Protein 4PX7 (pdb70)

Nearest PDB structures (foldseek):
  4px7-assembly1_A  TM=1.003E+00  e=1.681E-34  Escherichia coli BL21(DE3)
  5jwy-assembly1_A  TM=9.804E-01  e=6.526E-26  Escherichia coli K-12
  8bm3-assembly4_D  TM=8.555E-01  e=1.207E-23  Escherichia coli K-12

Sequence (246 aa):
GRSIARRTAVGAALLLVPVAVWISGWRWQPGSWLLKAAFWVTETVTQPWGVITHLILFGWFLWCLRFRIKAAFVLFAILAAAILVGQGVKSWIKDKVQEPRPFVIWLEKTHHPVDKFYTLKRAERGNLVKEQLAEPQYLRSHWQKETGFAFPSGHTFAASWALLAVGLLWPRRRTLTIAILLVWATGVGSRLLLGHWPRDLVVATLISWALVAVATWLAQRICGPLTPPEENREIAQREQESLEHH

Secondary structure (DSSP, 8-state):
-THHHHHHHHHHHHHH--HHHHHS---------HHHHHHHHHHHHHSSS-SSHHHHHHHHHHHHT-STHHHHHHHHHHHHHHHHHHHHHHHH--SS---B-HHHHHHHHHT--HHHHHSS-SHHHHHHHHHHHH--HHHHHHHHHH-SB----S---HHHHHHHHHHH--S-S-THHHHHHHHHHHH--HHHHT---HHHHHHHHHHHHHHHHHHHHHHHHTT---S---HHHHHHHHHTTSS---

Solvent-accessible surface area: 14107 Å² total

B-factor: mean 78.48, std 21.87, range [20.0, 175.75]

Radius of gyration: 20.93 Å; Cα contacts (8 Å, |Δi|>4): 226; chains: 1; bounding box: 35×49×64 Å

Foldseek 3Di:
DCQLVVQLVVLLVVLLVLVVVLVPPDAADQDPCVLVVLVVLLCCQVPVPPVPNVVVLLVVVCVVCPLVSVLSVVLVVLVVVVVVVVVVVVVVDPDPQQAFFRVLVVQCVVVDDVVVLSVDDRVVSFVVSLVSLVVVPVLSVVDNVPTRTDDADPLLVLLLSLSCLRRLDPLDDPCCSNVVSSVSSSSPVSSRNSGHRSVSSSVSSVVSSVSSVVSQVVSVVPDHHDDPRVVVVVSVVVVVVVPPDD

CATH classification: 1.20.144.10

Structure (mmCIF, N/CA/C/O backbone):
data_4PX7
#
_entry.id   4PX7
#
_cell.length_a   36.715
_cell.length_b   73.667
_cell.length_c   131.200
_cell.angle_alpha   90.00
_cell.angle_beta   90.00
_cell.angle_gamma   90.00
#
_symmetry.space_group_name_H-M   'P 21 21 21'
#
loop_
_entity.id
_entity.type
_entity.pdbx_description
1 polymer Phosphatidylglycerophosphatase
2 non-polymer 'LAURYL DIMETHYLAMINE-N-OXIDE'
3 non-polymer GLYCEROL
#
loop_
_atom_site.group_PDB
_atom_site.id
_atom_site.type_symbol
_atom_site.label_atom_id
_atom_site.label_alt_id
_atom_site.label_comp_id
_atom_site.label_asym_id
_atom_site.label_entity_id
_atom_site.label_seq_id
_atom_site.pdbx_PDB_ins_code
_atom_site.Cartn_x
_atom_site.Cartn_y
_atom_site.Cartn_z
_a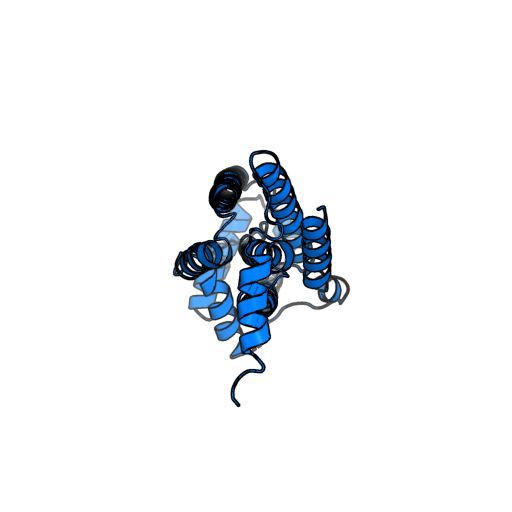tom_site.occupancy
_atom_site.B_iso_or_equiv
_atom_site.auth_seq_id
_atom_site.auth_comp_id
_atom_site.auth_asym_id
_atom_site.auth_atom_id
_atom_site.pdbx_PDB_model_num
ATOM 1 N N . GLY A 1 1 ? 22.893 40.700 11.975 1.00 70.36 1 GLY A N 1
ATOM 2 C CA . GLY A 1 1 ? 23.073 42.087 12.367 1.00 90.86 1 GLY A CA 1
ATOM 3 C C . GLY A 1 1 ? 22.727 42.311 13.827 1.00 98.41 1 GLY A C 1
ATOM 4 O O . GLY A 1 1 ? 23.465 41.901 14.721 1.00 111.79 1 GLY A O 1
ATOM 5 N N . ARG A 1 2 ? 21.589 42.958 14.067 1.00 114.50 2 ARG A N 1
ATOM 6 C CA . ARG A 1 2 ? 21.076 43.175 15.420 1.00 108.49 2 ARG A CA 1
ATOM 7 C C . ARG A 1 2 ? 20.741 41.865 16.153 1.00 93.29 2 ARG A C 1
ATOM 8 O O . ARG A 1 2 ? 20.432 41.886 17.345 1.00 84.95 2 ARG A O 1
ATOM 16 N N . SER A 1 3 ? 20.825 40.738 15.441 1.00 94.44 3 SER A N 1
ATOM 17 C CA . SER A 1 3 ? 20.369 39.432 15.934 1.00 88.26 3 SER A CA 1
ATOM 18 C C . SER A 1 3 ? 20.862 39.083 17.340 1.00 78.17 3 SER A C 1
ATOM 19 O O . SER A 1 3 ? 20.094 38.566 18.153 1.00 79.02 3 SER A O 1
ATOM 22 N N . ILE A 1 4 ? 22.130 39.379 17.617 1.00 73.74 4 ILE A N 1
ATOM 23 C CA . ILE A 1 4 ? 22.705 39.165 18.945 1.00 76.21 4 ILE A CA 1
ATOM 24 C C . ILE A 1 4 ? 21.795 39.789 19.987 1.00 76.09 4 ILE A C 1
ATOM 25 O O . ILE A 1 4 ? 21.235 39.104 20.855 1.00 73.65 4 ILE A O 1
ATOM 30 N N . ALA A 1 5 ? 21.639 41.100 19.847 1.00 74.45 5 ALA A N 1
ATOM 31 C CA . ALA A 1 5 ? 20.793 41.912 20.695 1.00 74.84 5 ALA A CA 1
ATOM 32 C C . ALA A 1 5 ? 19.374 41.366 20.800 1.00 77.58 5 ALA A C 1
ATOM 33 O O . ALA A 1 5 ? 18.732 41.543 21.831 1.00 78.41 5 ALA A O 1
ATOM 35 N N . ARG A 1 6 ? 18.880 40.714 19.748 1.00 64.65 6 ARG A N 1
ATOM 36 C CA . ARG A 1 6 ? 17.600 40.024 19.853 1.00 67.35 6 ARG A CA 1
ATOM 37 C C . ARG A 1 6 ? 17.733 38.899 20.882 1.00 71.08 6 ARG A C 1
ATOM 38 O O . ARG A 1 6 ? 17.112 38.937 21.956 1.00 73.42 6 ARG A O 1
ATOM 40 N N . ARG A 1 7 ? 18.587 37.927 20.569 1.00 73.82 7 ARG A N 1
ATOM 41 C CA . ARG A 1 7 ? 18.831 36.786 21.453 1.00 76.29 7 ARG A CA 1
ATOM 42 C C . ARG A 1 7 ? 19.114 37.198 22.891 1.00 73.00 7 ARG A C 1
ATOM 43 O O . ARG A 1 7 ? 18.384 36.785 23.802 1.00 67.59 7 ARG A O 1
ATOM 51 N N . THR A 1 8 ? 20.145 38.026 23.084 1.00 71.77 8 THR A N 1
ATOM 52 C CA . THR A 1 8 ? 20.420 38.613 24.405 1.00 72.49 8 THR A CA 1
ATOM 53 C C . THR A 1 8 ? 19.117 39.024 25.102 1.00 60.02 8 THR A C 1
ATOM 54 O O . THR A 1 8 ? 18.787 38.480 26.145 1.00 61.30 8 THR A O 1
ATOM 58 N N . ALA A 1 9 ? 18.363 39.938 24.485 1.00 71.61 9 ALA A N 1
ATOM 59 C CA . ALA A 1 9 ? 17.041 40.358 24.979 1.00 64.05 9 ALA A CA 1
ATOM 60 C C . ALA A 1 9 ? 16.190 39.158 25.417 1.00 61.58 9 ALA A C 1
ATOM 61 O O . ALA A 1 9 ? 15.825 39.034 26.602 1.00 60.10 9 ALA A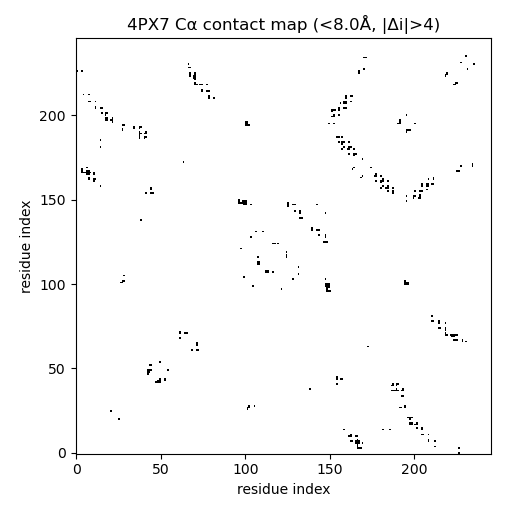 O 1
ATOM 63 N N . VAL A 1 10 ? 15.896 38.273 24.463 1.00 50.83 10 VAL A N 1
ATOM 64 C CA . VAL A 1 10 ? 15.118 37.070 24.752 1.00 57.09 10 VAL A CA 1
ATOM 65 C C . VAL A 1 10 ? 15.674 36.378 25.985 1.00 56.63 10 VAL A C 1
ATOM 66 O O . VAL A 1 10 ? 14.942 36.156 26.960 1.00 52.34 10 VAL A O 1
ATOM 70 N N . GLY A 1 11 ? 16.978 36.101 25.957 1.00 60.14 11 GLY A N 1
ATOM 71 C CA . GLY A 1 11 ? 17.671 35.542 27.109 1.00 62.20 11 GLY A CA 1
ATOM 72 C C . GLY A 1 11 ? 17.305 36.185 28.443 1.00 62.60 11 GLY A C 1
ATOM 73 O O . GLY A 1 11 ? 16.810 35.495 29.340 1.00 59.70 11 GLY A O 1
ATOM 74 N N . ALA A 1 12 ? 17.518 37.501 28.556 1.00 59.40 12 ALA A N 1
ATOM 75 C CA . ALA A 1 12 ? 17.133 38.268 29.743 1.00 54.19 12 ALA A CA 1
ATOM 76 C C . ALA A 1 12 ? 15.707 37.917 30.168 1.00 54.33 12 ALA A C 1
ATOM 77 O O . ALA A 1 12 ? 15.452 37.477 31.296 1.00 48.79 12 ALA A O 1
ATOM 79 N N . ALA A 1 13 ? 14.792 38.113 29.227 1.00 59.13 13 ALA A N 1
ATOM 80 C CA . ALA A 1 13 ? 13.383 37.852 29.442 1.00 53.49 13 ALA A CA 1
ATOM 81 C C . ALA A 1 13 ? 13.203 36.442 30.002 1.00 56.21 13 ALA A C 1
ATOM 82 O O . ALA A 1 13 ? 12.549 36.265 31.034 1.00 62.21 13 ALA A O 1
ATOM 84 N N . LEU A 1 14 ? 13.822 35.454 29.356 1.00 52.04 14 LEU A N 1
ATOM 85 C CA . LEU A 1 14 ? 13.759 34.076 29.831 1.00 50.45 14 LEU A CA 1
ATOM 86 C C . LEU A 1 14 ? 14.231 33.973 31.269 1.00 53.51 14 LEU A C 1
ATOM 87 O O . LEU A 1 14 ? 13.558 33.390 32.112 1.00 52.76 14 LEU A O 1
ATOM 92 N N . LEU A 1 15 ? 15.400 34.539 31.545 1.00 52.39 15 LEU A N 1
ATOM 93 C CA . LEU A 1 15 ? 15.949 34.469 32.891 1.00 55.72 15 LEU A CA 1
ATOM 94 C C . LEU A 1 15 ? 15.164 35.342 33.863 1.00 56.73 15 LEU A C 1
ATOM 95 O O . LEU A 1 15 ? 15.250 35.150 35.074 1.00 53.64 15 LEU A O 1
ATOM 100 N N . LEU A 1 16 ? 14.382 36.282 33.336 1.00 53.85 16 LEU A N 1
ATOM 101 C CA . LEU A 1 16 ? 13.488 37.068 34.182 1.00 61.24 16 LEU A CA 1
ATOM 102 C C . LEU A 1 16 ? 12.273 36.251 34.582 1.00 61.48 16 LEU A C 1
ATOM 103 O O . LEU A 1 16 ? 11.525 36.651 35.472 1.00 54.01 16 LEU A O 1
ATOM 108 N N . VAL A 1 17 ? 12.080 35.107 33.930 1.00 59.10 17 VAL A N 1
ATOM 109 C CA . VAL A 1 17 ? 10.857 34.338 34.139 1.00 59.27 17 VAL A CA 1
ATOM 110 C C . VAL A 1 17 ? 10.697 33.894 35.582 1.00 56.58 17 VAL A C 1
ATOM 111 O O . VAL A 1 17 ? 9.763 34.328 36.254 1.00 55.04 17 VAL A O 1
ATOM 123 N N . PRO A 1 19 ? 12.225 34.597 38.580 1.00 64.15 19 PRO A N 1
ATOM 124 C CA . PRO A 1 19 ? 12.172 35.539 39.710 1.00 57.28 19 PRO A CA 1
ATOM 125 C C . PRO A 1 19 ? 10.925 36.425 39.721 1.00 56.63 19 PRO A C 1
ATOM 126 O O . PRO A 1 19 ? 10.402 36.688 40.801 1.00 51.07 19 PRO A O 1
ATOM 130 N N . VAL A 1 20 ? 10.471 36.887 38.556 1.00 59.55 20 VAL A N 1
ATOM 131 C CA . VAL A 1 20 ? 9.248 37.682 38.487 1.00 49.58 20 VAL A CA 1
ATOM 132 C C . VAL A 1 20 ? 8.097 36.815 38.951 1.00 51.16 20 VAL A C 1
ATOM 133 O O . VAL A 1 20 ? 7.200 37.285 39.649 1.00 51.77 20 VAL A O 1
ATOM 137 N N . ALA A 1 21 ? 8.146 35.538 38.580 1.00 49.58 21 ALA A N 1
ATOM 138 C CA . ALA A 1 21 ? 7.154 34.567 39.034 1.00 60.62 21 ALA A CA 1
ATOM 139 C C . ALA A 1 21 ? 7.154 34.510 40.552 1.00 56.11 21 ALA A C 1
ATOM 140 O O . ALA A 1 21 ? 6.124 34.697 41.205 1.00 51.23 21 ALA A O 1
ATOM 142 N N . VAL A 1 22 ? 8.331 34.257 41.105 1.00 56.89 22 VAL A N 1
ATOM 143 C CA . VAL A 1 22 ? 8.513 34.263 42.543 1.00 56.80 22 VAL A CA 1
ATOM 144 C C . VAL A 1 22 ? 8.117 35.613 43.140 1.00 59.62 22 VAL A C 1
ATOM 145 O O . VAL A 1 22 ? 7.294 35.654 44.042 1.00 58.42 22 VAL A O 1
ATOM 149 N N . TRP A 1 23 ? 8.680 36.704 42.618 1.00 58.05 23 TRP A N 1
ATOM 150 C CA . TRP A 1 23 ? 8.376 38.063 43.094 1.00 58.50 23 TRP A CA 1
ATOM 151 C C . TRP A 1 23 ? 6.887 38.324 43.279 1.00 69.26 23 TRP A C 1
ATOM 152 O O . TRP A 1 23 ? 6.467 38.842 44.315 1.00 73.62 23 TRP A O 1
ATOM 163 N N . ILE A 1 24 ? 6.101 37.964 42.267 1.00 70.91 24 ILE A N 1
ATOM 164 C CA . ILE A 1 24 ? 4.650 38.101 42.323 1.00 64.96 24 ILE A CA 1
ATOM 165 C C . ILE A 1 24 ? 4.081 37.194 43.415 1.00 73.32 24 ILE A C 1
ATOM 166 O O . ILE A 1 24 ? 3.324 37.648 44.277 1.00 75.88 24 ILE A O 1
ATOM 171 N N . SER A 1 25 ? 4.479 35.924 43.396 1.00 71.59 25 SER A N 1
ATOM 172 C CA . SER A 1 25 ? 4.122 34.988 44.461 1.00 78.03 25 SER A CA 1
ATOM 173 C C . SER A 1 25 ? 4.560 35.538 45.817 1.00 83.81 25 SER A C 1
ATOM 174 O O . SER A 1 25 ? 5.563 36.241 45.924 1.00 92.94 25 SER A O 1
ATOM 177 N N . GLY A 1 26 ? 3.803 35.228 46.857 1.00 78.61 26 GLY A N 1
ATOM 178 C CA . GLY A 1 26 ? 4.068 35.817 48.153 1.00 89.89 26 GLY A CA 1
ATOM 179 C C . GLY A 1 26 ? 5.035 35.035 49.017 1.00 81.96 26 GLY A C 1
ATOM 180 O O . GLY A 1 26 ? 5.018 35.177 50.238 1.00 105.85 26 GLY A O 1
ATOM 181 N N . TRP A 1 27 ? 5.875 34.211 48.398 1.00 74.68 27 TRP A N 1
ATOM 182 C CA . TRP A 1 27 ? 6.738 33.306 49.157 1.00 94.13 27 TRP A CA 1
ATOM 183 C C . TRP A 1 27 ? 7.654 34.016 50.167 1.00 90.90 27 TRP A C 1
ATOM 184 O O . TRP A 1 27 ? 8.084 35.148 49.949 1.00 100.82 27 TRP A O 1
ATOM 195 N N . ARG A 1 28 ? 7.921 33.347 51.283 1.00 75.12 28 ARG A N 1
ATOM 196 C CA . ARG A 1 28 ? 8.833 33.856 52.299 1.00 77.32 28 ARG A CA 1
ATOM 197 C C . ARG A 1 28 ? 9.808 32.751 52.683 1.00 84.86 28 ARG A C 1
ATOM 198 O O . ARG A 1 28 ? 9.504 31.569 52.513 1.00 93.05 28 ARG A O 1
ATOM 200 N N . TRP A 1 29 ? 10.975 33.122 53.203 1.00 71.75 29 TRP A N 1
ATOM 201 C CA . TRP A 1 29 ? 11.924 32.112 53.656 1.00 82.47 29 TRP A CA 1
ATOM 202 C C . TRP A 1 29 ? 11.701 31.772 55.155 1.00 96.43 29 TRP A C 1
ATOM 203 O O . TRP A 1 29 ? 11.011 32.505 55.866 1.00 108.29 29 TRP A O 1
ATOM 214 N N . GLN A 1 30 ? 12.292 30.670 55.619 1.00 83.64 30 GLN A N 1
ATOM 215 C CA . GLN A 1 30 ? 12.189 30.225 57.018 1.00 72.14 30 GLN A CA 1
ATOM 216 C C . GLN A 1 30 ? 13.047 28.970 57.176 1.00 83.30 30 GLN A C 1
ATOM 217 O O . GLN A 1 30 ? 13.630 28.521 56.189 1.00 93.59 30 GLN A O 1
ATOM 223 N N . PRO A 1 31 ? 13.154 28.381 58.372 1.00 96.43 31 PRO A N 1
ATOM 224 C CA . PRO A 1 31 ? 14.008 27.182 58.421 1.00 93.69 31 PRO A CA 1
ATOM 225 C C . PRO A 1 31 ? 13.429 26.017 57.602 1.00 93.37 31 PRO A C 1
ATOM 226 O O . PRO A 1 31 ? 12.341 26.150 57.042 1.00 82.47 31 PRO A O 1
ATOM 230 N N . GLY A 1 32 ? 14.144 24.894 57.543 1.00 97.15 32 GLY A N 1
ATOM 231 C CA . GLY A 1 32 ? 13.683 23.716 56.800 1.00 105.69 32 GLY A CA 1
ATOM 232 C C . GLY A 1 32 ? 13.715 22.468 57.679 1.00 106.33 32 GLY A C 1
ATOM 233 O O . GLY A 1 32 ? 14.770 22.078 58.183 1.00 105.12 32 GLY A O 1
ATOM 234 N N . SER A 1 35 ? 16.148 20.123 54.951 1.00 81.66 35 SER A N 1
ATOM 235 C CA . SER A 1 35 ? 17.347 20.407 55.737 1.00 112.70 35 SER A CA 1
ATOM 236 C C . SER A 1 35 ? 18.619 20.262 54.901 1.00 103.17 35 SER A C 1
ATOM 237 O O . SER A 1 35 ? 19.660 20.828 55.238 1.00 88.73 35 SER A O 1
ATOM 240 N N . TRP A 1 36 ? 18.536 19.497 53.817 1.00 106.98 36 TRP A N 1
ATOM 241 C CA . TRP A 1 36 ? 19.712 19.199 53.001 1.00 101.97 36 TRP A CA 1
ATOM 242 C C . TRP A 1 36 ? 19.889 20.144 51.812 1.00 96.65 36 TRP A C 1
ATOM 243 O O . TRP A 1 36 ? 20.951 20.177 51.192 1.00 92.86 36 TRP A O 1
ATOM 254 N N . LEU A 1 37 ? 18.847 20.905 51.497 1.00 108.74 37 LEU A N 1
ATOM 255 C CA . LEU A 1 37 ? 18.882 21.819 50.357 1.00 95.56 37 LEU A CA 1
ATOM 256 C C . LEU A 1 37 ? 19.914 22.918 50.534 1.00 84.25 37 LEU A C 1
ATOM 257 O O . LEU A 1 37 ? 20.606 23.287 49.578 1.00 74.42 37 LEU A O 1
ATOM 262 N N . LEU A 1 38 ? 20.000 23.436 51.760 1.00 80.47 38 LEU A N 1
ATOM 263 C CA . LEU A 1 38 ? 20.914 24.525 52.097 1.00 76.71 38 LEU A CA 1
ATOM 264 C C . LEU A 1 38 ? 22.329 24.225 51.622 1.00 82.56 38 LEU A C 1
ATOM 265 O O . LEU A 1 38 ? 23.051 25.118 51.179 1.00 75.27 38 LEU A O 1
ATOM 270 N N . LYS A 1 39 ? 22.711 22.956 51.710 1.00 81.66 39 LYS A N 1
ATOM 271 C CA . LYS A 1 39 ? 24.049 22.531 51.334 1.00 74.87 39 LYS A CA 1
ATOM 272 C C . LYS A 1 39 ? 24.264 22.599 49.822 1.00 70.98 39 LYS A C 1
ATOM 273 O O . LYS A 1 39 ? 25.311 23.061 49.364 1.00 76.62 39 LYS A O 1
ATOM 279 N N . ALA A 1 40 ? 23.269 22.159 49.054 1.00 60.33 40 ALA A N 1
ATOM 280 C CA . ALA A 1 40 ? 23.370 22.167 47.594 1.00 66.97 40 ALA A CA 1
ATOM 281 C C . ALA A 1 40 ? 23.341 23.588 47.052 1.00 66.24 40 ALA A C 1
ATOM 282 O O . ALA A 1 40 ? 24.119 23.945 46.162 1.00 65.42 40 ALA A O 1
ATOM 284 N N . ALA A 1 41 ? 22.434 24.394 47.596 1.00 69.37 41 ALA A N 1
ATOM 285 C CA . ALA A 1 41 ? 22.352 25.803 47.247 1.00 61.54 41 ALA A CA 1
ATOM 286 C C . ALA A 1 41 ? 23.655 26.491 47.621 1.00 63.33 41 ALA A C 1
ATOM 287 O O . ALA A 1 41 ? 24.135 27.363 46.905 1.00 59.45 41 ALA A O 1
ATOM 289 N N . PHE A 1 42 ? 24.236 26.092 48.744 1.00 64.19 42 PHE A N 1
ATOM 290 C CA . PHE A 1 42 ? 25.501 26.678 49.147 1.00 68.31 42 PHE A CA 1
ATOM 291 C C . PHE A 1 42 ? 26.638 26.263 48.213 1.00 76.46 42 PHE A C 1
ATOM 292 O O . PHE A 1 42 ? 27.589 27.019 48.016 1.00 82.74 42 PHE A O 1
ATOM 300 N N . TRP A 1 43 ? 26.538 25.068 47.638 1.00 81.91 43 TRP A N 1
ATOM 301 C CA . TRP A 1 43 ? 27.511 24.637 46.638 1.00 82.35 43 TRP A CA 1
ATOM 302 C C . TRP A 1 43 ? 27.376 25.528 45.401 1.00 79.95 43 TRP A C 1
ATOM 303 O O . TRP A 1 43 ? 28.353 26.146 44.947 1.00 81.06 43 TRP A O 1
ATOM 314 N N . VAL A 1 44 ? 26.152 25.610 44.885 1.00 63.23 44 VAL A N 1
ATOM 315 C CA . VAL A 1 44 ? 25.849 26.456 43.735 1.00 63.32 44 VAL A CA 1
ATOM 316 C C . VAL A 1 44 ? 26.322 27.913 43.914 1.00 60.53 44 VAL A C 1
ATOM 317 O O . VAL A 1 44 ? 26.952 28.467 43.019 1.00 61.83 44 VAL A O 1
ATOM 321 N N . THR A 1 45 ? 26.040 28.526 45.063 1.00 61.92 45 THR A N 1
ATOM 322 C CA . THR A 1 45 ? 26.506 29.896 45.311 1.00 65.80 45 THR A CA 1
ATOM 323 C C . THR A 1 45 ? 28.027 29.945 45.453 1.00 69.33 45 THR A C 1
ATOM 324 O O . THR A 1 45 ? 28.667 30.925 45.066 1.00 70.21 45 THR A O 1
ATOM 328 N N . GLU A 1 46 ? 28.604 28.877 45.995 1.00 74.53 46 GLU A N 1
ATOM 329 C CA . GLU A 1 46 ? 30.050 28.809 46.163 1.00 72.07 46 GLU A CA 1
ATOM 330 C C . GLU A 1 46 ? 30.801 28.679 44.832 1.00 80.31 46 GLU A C 1
ATOM 331 O O . GLU A 1 46 ? 32.004 28.949 44.769 1.00 75.69 46 GLU A O 1
ATOM 337 N N . THR A 1 47 ? 30.099 28.269 43.774 1.00 76.64 47 THR A N 1
ATOM 338 C CA . THR A 1 47 ? 30.702 28.246 42.434 1.00 62.93 47 THR A CA 1
ATOM 339 C C . THR A 1 47 ? 30.848 29.649 41.844 1.00 67.39 47 THR A C 1
ATOM 340 O O . THR A 1 47 ? 31.462 29.836 40.794 1.00 73.70 47 THR A O 1
ATOM 344 N N . VAL A 1 48 ? 30.272 30.630 42.528 1.00 72.33 48 VAL A N 1
ATOM 345 C CA . VAL A 1 48 ? 30.306 32.021 42.094 1.00 73.27 48 VAL A CA 1
ATOM 346 C C . VAL A 1 48 ? 30.999 32.902 43.148 1.00 85.32 48 VAL A C 1
ATOM 347 O O . VAL A 1 48 ? 31.422 34.022 42.847 1.00 78.69 48 VAL A O 1
ATOM 351 N N . THR A 1 49 ? 31.126 32.391 44.376 1.00 85.34 49 THR A N 1
ATOM 352 C CA . THR A 1 49 ? 31.653 33.195 45.488 1.00 79.34 49 THR A CA 1
ATOM 353 C C . THR A 1 49 ? 33.063 33.776 45.303 1.00 86.20 49 THR A C 1
ATOM 354 O O . THR A 1 49 ? 33.307 34.908 45.723 1.00 86.51 49 THR A O 1
ATOM 358 N N . GLN A 1 50 ? 33.971 33.029 44.669 1.00 82.02 50 GLN A N 1
ATOM 359 C CA . GLN A 1 50 ? 35.392 33.403 44.656 1.00 91.31 50 GLN A CA 1
ATOM 360 C C . GLN A 1 50 ? 35.876 33.596 46.097 1.00 93.95 50 GLN A C 1
ATOM 361 O O . GLN A 1 50 ? 36.023 34.731 46.557 1.00 91.32 50 GLN A O 1
ATOM 363 N N . PRO A 1 51 ? 36.142 32.493 46.825 1.00 93.40 51 PRO A N 1
ATOM 364 C CA . PRO A 1 51 ? 36.694 31.160 46.503 1.00 92.25 51 PRO A CA 1
ATOM 365 C C . PRO A 1 51 ? 36.072 30.334 45.366 1.00 102.28 51 PRO A C 1
ATOM 366 O O . PRO A 1 51 ? 34.854 30.156 45.324 1.00 103.72 51 PRO A O 1
ATOM 370 N N . TRP A 1 52 ? 36.938 29.823 44.493 1.00 84.63 52 TRP A N 1
ATOM 371 C CA . TRP A 1 52 ? 36.585 28.866 43.445 1.00 83.50 52 TRP A CA 1
ATOM 372 C C . TRP A 1 52 ? 35.193 29.040 42.848 1.00 88.86 52 TRP A C 1
ATOM 373 O O . TRP A 1 52 ? 34.248 28.360 43.247 1.00 98.23 52 TRP A O 1
ATOM 384 N N . GLY A 1 53 ? 35.082 29.926 41.865 1.00 77.54 53 GLY A N 1
ATOM 385 C CA . GLY A 1 53 ? 36.179 30.786 41.476 1.00 81.82 53 GLY A CA 1
ATOM 386 C C . GLY A 1 53 ? 35.718 31.706 40.362 1.00 81.73 53 GLY A C 1
ATOM 387 O O . GLY A 1 53 ? 34.509 31.822 40.177 1.00 83.26 53 GLY A O 1
ATOM 388 N N . VAL A 1 54 ? 36.613 32.335 39.586 1.00 89.70 54 VAL A N 1
ATOM 389 C CA . VAL A 1 54 ? 38.083 32.156 39.562 1.00 83.94 54 VAL A CA 1
ATOM 390 C C . VAL A 1 54 ? 38.514 30.762 39.076 1.00 88.17 54 VAL A C 1
ATOM 391 O O . VAL A 1 54 ? 39.691 30.506 38.833 1.00 95.67 54 VAL A O 1
ATOM 395 N N . ILE A 1 55 ? 37.541 29.877 38.914 1.00 79.64 55 ILE A N 1
ATOM 396 C CA . ILE A 1 55 ? 37.765 28.571 38.331 1.00 77.80 55 ILE A CA 1
ATOM 397 C C . ILE A 1 55 ? 36.731 28.464 37.246 1.00 68.32 55 ILE A C 1
ATOM 398 O O . ILE A 1 55 ? 37.047 28.330 36.065 1.00 66.35 55 ILE A O 1
ATOM 403 N N . THR A 1 56 ? 35.481 28.536 37.680 1.00 74.76 56 THR A N 1
ATOM 404 C CA . THR A 1 56 ? 34.348 28.582 36.785 1.00 64.03 56 THR A CA 1
ATOM 405 C C . THR A 1 56 ? 34.556 29.742 35.829 1.00 66.26 56 THR A C 1
ATOM 406 O O . THR A 1 56 ? 34.446 29.589 34.612 1.00 71.58 56 THR A O 1
ATOM 410 N N . HIS A 1 57 ? 34.897 30.894 36.393 1.00 58.36 57 HIS A N 1
ATOM 411 C CA . HIS A 1 57 ? 35.065 32.114 35.615 1.00 69.39 57 HIS A CA 1
ATOM 412 C C . HIS A 1 57 ? 36.132 32.007 34.521 1.00 71.78 57 HIS A C 1
ATOM 413 O O . HIS A 1 57 ? 35.896 32.394 33.377 1.00 62.75 57 HIS A O 1
ATOM 420 N N . LEU A 1 58 ? 37.295 31.469 34.876 1.00 73.96 58 LEU A N 1
ATOM 421 C CA . LEU A 1 58 ? 38.384 31.306 33.921 1.00 60.42 58 LEU A CA 1
ATOM 422 C C . LEU A 1 58 ? 38.079 30.253 32.872 1.00 58.20 58 LEU A C 1
ATOM 423 O O . LEU A 1 58 ? 38.346 30.453 31.694 1.00 54.32 58 LEU A O 1
ATOM 428 N N . ILE A 1 59 ? 37.539 29.121 33.306 1.00 56.27 59 ILE A N 1
ATOM 429 C CA . ILE A 1 59 ? 37.179 28.061 32.377 1.00 63.45 59 ILE A CA 1
ATOM 430 C C . ILE A 1 59 ? 36.158 28.543 31.352 1.00 73.93 59 ILE A C 1
ATOM 431 O O . ILE A 1 59 ? 36.345 28.362 30.150 1.00 59.52 59 ILE A O 1
ATOM 436 N N . LEU A 1 60 ? 35.089 29.165 31.840 1.00 67.34 60 LEU A N 1
ATOM 437 C CA . LEU A 1 60 ? 34.103 29.810 30.981 1.00 63.17 60 LEU A CA 1
ATOM 438 C C . LEU A 1 60 ? 34.740 30.845 30.055 1.00 58.05 60 LEU A C 1
ATOM 439 O O . LEU A 1 60 ? 34.360 30.955 28.898 1.00 63.70 60 LEU A O 1
ATOM 444 N N . PHE A 1 61 ? 35.702 31.598 30.584 1.00 56.02 61 PHE A N 1
ATOM 445 C CA . PHE A 1 61 ? 36.443 32.614 29.837 1.00 59.68 61 PHE A CA 1
ATOM 446 C C . PHE A 1 61 ? 37.140 31.997 28.631 1.00 66.83 61 PHE A C 1
ATOM 447 O O . PHE A 1 61 ? 36.865 32.354 27.482 1.00 68.61 61 PHE A O 1
ATOM 455 N N . GLY A 1 62 ? 38.053 31.073 28.910 1.00 55.23 62 GLY A N 1
ATOM 456 C CA . GLY A 1 62 ? 38.831 30.420 27.879 1.00 57.32 62 GLY A CA 1
ATOM 457 C C . GLY A 1 62 ? 37.963 29.653 26.905 1.00 64.16 62 GLY A C 1
ATOM 458 O O . GLY A 1 62 ? 38.146 29.752 25.690 1.00 64.78 62 GLY A O 1
ATOM 459 N N . TRP A 1 63 ? 37.019 28.886 27.439 1.00 58.73 63 TRP A N 1
ATOM 460 C CA . TRP A 1 63 ? 36.093 28.116 26.619 1.00 65.93 63 TRP A CA 1
ATOM 461 C C . TRP A 1 63 ? 35.371 29.028 25.644 1.00 61.99 63 TRP A C 1
ATOM 462 O O . TRP A 1 63 ? 35.240 28.713 24.453 1.00 68.42 63 TRP A O 1
ATOM 473 N N . PHE A 1 64 ? 34.889 30.153 26.165 1.00 57.28 64 PHE A N 1
ATOM 474 C CA . PHE A 1 64 ? 34.213 31.154 25.355 1.00 63.82 64 PHE A CA 1
ATOM 475 C C . PHE A 1 64 ? 35.153 31.612 24.255 1.00 64.48 64 PHE A C 1
ATOM 476 O O . PHE A 1 64 ? 34.772 31.679 23.086 1.00 55.34 64 PHE A O 1
ATOM 484 N N . LEU A 1 65 ? 36.391 31.918 24.631 1.00 65.14 65 LEU A N 1
ATOM 485 C CA . LEU A 1 65 ? 37.404 32.261 23.641 1.00 61.26 65 LEU A CA 1
ATOM 486 C C . LEU A 1 65 ? 37.547 31.211 22.537 1.00 75.21 65 LEU A C 1
ATOM 487 O O . LEU A 1 65 ? 37.731 31.578 21.374 1.00 76.92 65 LEU A O 1
ATOM 492 N N . TRP A 1 66 ? 37.447 29.921 22.874 1.00 76.00 66 TRP A N 1
ATOM 493 C CA . TRP A 1 66 ? 37.450 28.909 21.814 1.00 76.17 66 TRP A CA 1
ATOM 494 C C . TRP A 1 66 ? 36.250 29.117 20.921 1.00 66.50 66 TRP A C 1
ATOM 495 O O . TRP A 1 66 ? 36.389 29.253 19.715 1.00 80.19 66 TRP A O 1
ATOM 506 N N . CYS A 1 67 ? 35.065 29.143 21.510 1.00 60.23 67 CYS A N 1
ATOM 507 C CA . CYS A 1 67 ? 33.869 29.297 20.696 1.00 70.89 67 CYS A CA 1
ATOM 508 C C . CYS A 1 67 ? 33.851 30.668 20.033 1.00 68.82 67 CYS A C 1
ATOM 509 O O . CYS A 1 67 ? 33.182 30.879 19.023 1.00 63.29 67 CYS A O 1
ATOM 512 N N . LEU A 1 68 ? 34.615 31.591 20.602 1.00 65.91 68 LEU A N 1
ATOM 513 C CA . LEU A 1 68 ? 34.681 32.950 20.088 1.00 67.67 68 LEU A CA 1
ATOM 514 C C . LEU A 1 6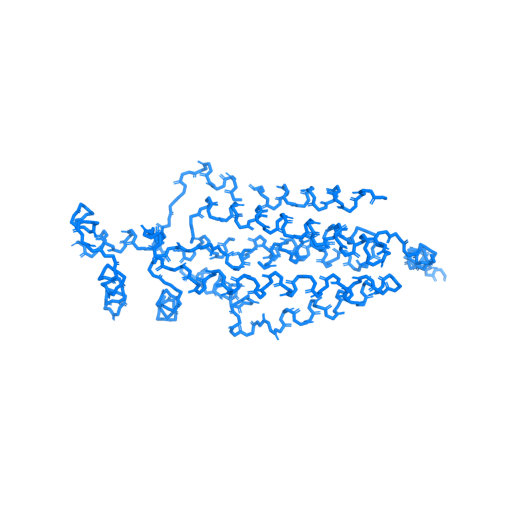8 ? 35.767 33.144 19.054 1.00 81.85 68 LEU A C 1
ATOM 515 O O . LEU A 1 68 ? 36.047 34.273 18.667 1.00 88.77 68 LEU A O 1
ATOM 520 N N . ARG A 1 69 ? 36.375 32.048 18.612 1.00 90.54 69 ARG A N 1
ATOM 521 C CA . ARG A 1 69 ? 37.444 32.107 17.620 1.00 85.55 69 ARG A CA 1
ATOM 522 C C . ARG A 1 69 ? 37.037 32.953 16.418 1.00 81.75 69 ARG A C 1
ATOM 523 O O . ARG A 1 69 ? 36.049 33.685 16.469 1.00 90.80 69 ARG A O 1
ATOM 531 N N . PHE A 1 70 ? 37.805 32.849 15.338 1.00 79.89 70 PHE A N 1
ATOM 532 C CA . PHE A 1 70 ? 37.520 33.611 14.123 1.00 71.08 70 PHE A CA 1
ATOM 533 C C . PHE A 1 70 ? 37.341 35.100 14.421 1.00 79.26 70 PHE A C 1
ATOM 534 O O . PHE A 1 70 ? 38.244 35.904 14.193 1.00 86.62 70 PHE A O 1
ATOM 542 N N . ARG A 1 71 ? 36.170 35.468 14.932 1.00 88.89 71 ARG A N 1
ATOM 543 C CA . ARG A 1 71 ? 35.915 36.860 15.295 1.00 88.69 71 ARG A CA 1
ATOM 544 C C . ARG A 1 71 ? 36.529 37.253 16.624 1.00 81.87 71 ARG A C 1
ATOM 545 O O . ARG A 1 71 ? 36.206 38.301 17.191 1.00 79.91 71 ARG A O 1
ATOM 553 N N . ILE A 1 72 ? 37.446 36.406 17.078 1.00 75.89 72 ILE A N 1
ATOM 554 C CA . ILE A 1 72 ? 38.135 36.539 18.352 1.00 78.80 72 ILE A CA 1
ATOM 555 C C . ILE A 1 72 ? 38.719 37.933 18.593 1.00 70.16 72 ILE A C 1
ATOM 556 O O . ILE A 1 72 ? 38.874 38.354 19.738 1.00 79.31 72 ILE A O 1
ATOM 561 N N . LYS A 1 73 ? 39.003 38.654 17.511 1.00 86.01 73 LYS A N 1
ATOM 562 C CA . LYS A 1 73 ? 39.484 40.035 17.589 1.00 99.21 73 LYS A CA 1
ATOM 563 C C . LYS A 1 73 ? 38.604 40.907 18.489 1.00 96.21 73 LYS A C 1
ATOM 564 O O . LYS A 1 73 ? 39.107 41.711 19.280 1.00 87.98 73 LYS A O 1
ATOM 566 N N . ALA A 1 74 ? 37.291 40.735 18.376 1.00 81.59 74 ALA A N 1
ATOM 567 C CA . ALA A 1 74 ? 36.361 41.495 19.201 1.00 71.84 74 ALA A CA 1
ATOM 568 C C . ALA A 1 74 ? 36.140 40.816 20.549 1.00 68.77 74 ALA A C 1
ATOM 569 O O . ALA A 1 74 ? 35.838 41.477 21.543 1.00 61.00 74 ALA A O 1
ATOM 571 N N . ALA A 1 75 ? 36.308 39.496 20.567 1.00 69.35 75 ALA A N 1
ATOM 572 C CA . ALA A 1 75 ? 36.092 38.686 21.763 1.00 68.53 75 ALA A CA 1
ATOM 573 C C . ALA A 1 75 ? 36.942 39.178 22.932 1.00 72.39 75 ALA A C 1
ATOM 574 O O . ALA A 1 75 ? 36.438 39.392 24.043 1.00 66.17 75 ALA A O 1
ATOM 576 N N . PHE A 1 76 ? 38.231 39.371 22.673 1.00 69.77 76 PHE A N 1
ATOM 577 C CA . PHE A 1 76 ? 39.118 39.950 23.672 1.00 82.24 76 PHE A CA 1
ATOM 578 C C . PHE A 1 76 ? 38.614 41.325 24.087 1.00 78.69 76 PHE A C 1
ATOM 579 O O . PHE A 1 76 ? 38.466 41.601 25.288 1.00 75.60 76 PHE A O 1
ATOM 587 N N . VAL A 1 77 ? 38.313 42.159 23.092 1.00 74.50 77 VAL A N 1
ATOM 588 C CA . VAL A 1 77 ? 37.772 43.485 23.351 1.00 79.12 77 VAL A CA 1
ATOM 589 C C . VAL A 1 77 ? 36.591 43.320 24.300 1.00 71.76 77 VAL A C 1
ATOM 590 O O . VAL A 1 77 ? 36.493 44.015 25.315 1.00 69.72 77 VAL A O 1
ATOM 594 N N . LEU A 1 78 ? 35.709 42.383 23.968 1.00 78.25 78 LEU A N 1
ATOM 595 C CA . LEU A 1 78 ? 34.523 42.116 24.771 1.00 77.60 78 LEU A CA 1
ATOM 596 C C . LEU A 1 78 ? 34.864 41.779 26.220 1.00 72.79 78 LEU A C 1
ATOM 597 O O . LEU A 1 78 ? 34.276 42.338 27.146 1.00 67.00 78 LEU A O 1
ATOM 602 N N . PHE A 1 79 ? 35.809 40.864 26.418 1.00 70.92 79 PHE A N 1
ATOM 603 C CA . PHE A 1 79 ? 36.156 40.436 27.760 1.00 65.94 79 PHE A CA 1
ATOM 604 C C . PHE A 1 79 ? 36.932 41.527 28.486 1.00 75.00 79 PHE A C 1
ATOM 605 O O . PHE A 1 79 ? 37.083 41.482 29.709 1.00 80.98 79 PHE A O 1
ATOM 613 N N . ALA A 1 80 ? 37.409 42.518 27.732 1.00 81.05 80 ALA A N 1
ATOM 614 C CA . ALA A 1 80 ? 38.058 43.665 28.349 1.00 79.98 80 ALA A CA 1
ATOM 615 C C . ALA A 1 80 ? 36.975 44.589 28.886 1.00 74.41 80 ALA A C 1
ATOM 616 O O . ALA A 1 80 ? 37.011 44.992 30.053 1.00 76.02 80 ALA A O 1
ATOM 618 N N . ILE A 1 81 ? 35.999 44.894 28.034 1.00 63.68 81 ILE A N 1
ATOM 619 C CA . ILE A 1 81 ? 34.890 45.755 28.418 1.00 60.86 81 ILE A CA 1
ATOM 620 C C . ILE A 1 81 ? 34.227 45.201 29.669 1.00 67.27 81 ILE A C 1
ATOM 621 O O . ILE A 1 81 ? 34.039 45.925 30.650 1.00 68.89 81 ILE A O 1
ATOM 626 N N . LEU A 1 82 ? 33.882 43.918 29.634 1.00 66.47 82 LEU A N 1
ATOM 627 C CA . LEU A 1 82 ? 33.292 43.254 30.789 1.00 62.00 82 LEU A CA 1
ATOM 628 C C . LEU A 1 82 ? 34.182 43.453 32.009 1.00 58.04 82 LEU A C 1
ATOM 629 O O . LEU A 1 82 ? 33.708 43.823 33.083 1.00 56.15 82 LEU A O 1
ATOM 634 N N . ALA A 1 83 ? 35.477 43.209 31.833 1.00 57.30 83 ALA A N 1
ATOM 635 C CA . ALA A 1 83 ? 36.444 43.421 32.898 1.00 56.73 83 ALA A CA 1
ATOM 636 C C . ALA A 1 83 ? 36.370 44.853 33.401 1.00 54.99 83 ALA A C 1
ATOM 637 O O . ALA A 1 83 ? 36.322 45.091 34.607 1.00 54.39 83 ALA A O 1
ATOM 639 N N . ALA A 1 84 ? 36.322 45.799 32.470 1.00 56.12 84 ALA A N 1
ATOM 640 C CA . ALA A 1 84 ? 36.247 47.208 32.829 1.00 58.26 84 ALA A CA 1
ATOM 641 C C . ALA A 1 84 ? 35.075 47.458 33.766 1.00 60.79 84 ALA A C 1
ATOM 642 O O . ALA A 1 84 ? 35.252 48.010 34.855 1.00 60.88 84 ALA A O 1
ATOM 644 N N . ALA A 1 85 ? 33.886 47.013 33.361 1.00 63.71 85 ALA A N 1
ATOM 645 C CA . ALA A 1 85 ? 32.695 47.240 34.171 1.00 63.00 85 ALA A CA 1
ATOM 646 C C . ALA A 1 85 ? 32.849 46.513 35.494 1.00 55.26 85 ALA A C 1
ATOM 647 O O . ALA A 1 85 ? 32.441 47.024 36.533 1.00 61.00 85 ALA A O 1
ATOM 649 N N . ILE A 1 86 ? 33.473 45.337 35.448 1.00 53.96 86 ILE A N 1
ATOM 650 C CA . ILE A 1 86 ? 33.759 44.581 36.656 1.00 63.85 86 ILE A CA 1
ATOM 651 C C . ILE A 1 86 ? 34.519 45.477 37.622 1.00 69.67 86 ILE A C 1
ATOM 652 O O . ILE A 1 86 ? 34.141 45.609 38.789 1.00 80.93 86 ILE A O 1
ATOM 657 N N . LEU A 1 87 ? 35.562 46.130 37.114 1.00 69.67 87 LEU A N 1
ATOM 658 C CA . LEU A 1 87 ? 36.315 47.085 37.915 1.00 77.35 87 LEU A CA 1
ATOM 659 C C . LEU A 1 87 ? 35.354 48.154 38.414 1.00 72.77 87 LEU A C 1
ATOM 660 O O . LEU A 1 87 ? 35.214 48.342 39.631 1.00 80.81 87 LEU A O 1
ATOM 665 N N . VAL A 1 88 ? 34.665 48.806 37.472 1.00 69.38 88 VAL A N 1
ATOM 666 C CA . VAL A 1 88 ? 33.659 49.814 37.791 1.00 68.71 88 VAL A CA 1
ATOM 667 C C . VAL A 1 88 ? 32.776 49.260 38.897 1.00 71.22 88 VAL A C 1
ATOM 668 O O . VAL A 1 88 ? 32.524 49.927 39.904 1.00 77.47 88 VAL A O 1
ATOM 672 N N . GLY A 1 89 ? 32.374 48.002 38.723 1.00 72.36 89 GLY A N 1
ATOM 673 C CA . GLY A 1 89 ? 31.534 47.325 39.686 1.00 73.27 89 GLY A CA 1
ATOM 674 C C . GLY A 1 89 ? 32.107 47.394 41.084 1.00 76.48 89 GLY A C 1
ATOM 675 O O . GLY A 1 89 ? 31.526 48.037 41.960 1.00 85.02 89 GLY A O 1
ATOM 676 N N . GLN A 1 90 ? 33.269 46.777 41.288 1.00 72.03 90 GLN A N 1
ATOM 677 C CA . GLN A 1 90 ? 33.846 46.710 42.628 1.00 78.67 90 GLN A CA 1
ATOM 678 C C . GLN A 1 90 ? 34.096 48.125 43.138 1.00 82.12 90 GLN A C 1
ATOM 679 O O . GLN A 1 90 ? 34.173 48.363 44.347 1.00 75.76 90 GLN A O 1
ATOM 685 N N . GLY A 1 91 ? 34.187 49.066 42.199 1.00 83.30 91 GLY A N 1
ATOM 686 C CA . GLY A 1 91 ? 34.408 50.456 42.531 1.00 88.14 91 GLY A CA 1
ATOM 687 C C . GLY A 1 91 ? 33.216 51.025 43.265 1.00 85.98 91 GLY A C 1
ATOM 688 O O . GLY A 1 91 ? 33.366 51.617 44.331 1.00 88.97 91 GLY A O 1
ATOM 689 N N . VAL A 1 92 ? 32.029 50.827 42.697 1.00 79.82 92 VAL A N 1
ATOM 690 C CA . VAL A 1 92 ? 30.802 51.381 43.263 1.00 87.73 92 VAL A CA 1
ATOM 691 C C . VAL A 1 92 ? 30.365 50.628 44.523 1.00 98.13 92 VAL A C 1
ATOM 692 O O . VAL A 1 92 ? 29.983 51.242 45.526 1.00 93.58 92 VAL A O 1
ATOM 696 N N . LYS A 1 93 ? 30.426 49.298 44.445 1.00 100.59 93 LYS A N 1
ATOM 697 C CA . LYS A 1 93 ? 30.165 48.397 45.571 1.00 93.54 93 LYS A CA 1
ATOM 698 C C . LYS A 1 93 ? 30.855 48.879 46.839 1.00 92.49 93 LYS A C 1
ATOM 699 O O . LYS A 1 93 ? 30.200 49.275 47.803 1.00 85.83 93 LYS A O 1
ATOM 705 N N . SER A 1 94 ? 32.183 48.865 46.819 1.00 100.83 94 SER A N 1
ATOM 706 C CA . SER A 1 94 ? 32.973 49.314 47.956 1.00 109.43 94 SER A CA 1
ATOM 707 C C . SER A 1 94 ? 32.720 50.778 48.285 1.00 104.00 94 SER A C 1
ATOM 708 O O . SER A 1 94 ? 32.893 51.194 49.431 1.00 110.79 94 SER A O 1
ATOM 711 N N . TRP A 1 95 ? 32.314 51.560 47.287 1.00 107.76 95 TRP A N 1
ATOM 712 C CA . TRP A 1 95 ? 32.209 52.997 47.499 1.00 111.15 95 TRP A CA 1
ATOM 713 C C . TRP A 1 95 ? 31.036 53.363 48.378 1.00 107.07 95 TRP A C 1
ATOM 714 O O . TRP A 1 95 ? 31.188 54.102 49.350 1.00 125.85 95 TRP A O 1
ATOM 725 N N . ILE A 1 96 ? 29.858 52.865 48.031 1.00 94.81 96 ILE A N 1
ATOM 726 C CA . ILE A 1 96 ? 28.711 53.148 48.863 1.00 97.99 96 ILE A CA 1
ATOM 727 C C . ILE A 1 96 ? 28.181 51.890 49.542 1.00 93.65 96 ILE A C 1
ATOM 728 O O . ILE A 1 96 ? 27.490 51.082 48.925 1.00 96.87 96 ILE A O 1
ATOM 733 N N . LYS A 1 97 ? 28.400 51.838 50.853 1.00 90.96 97 LYS A N 1
ATOM 734 C CA . LYS A 1 97 ? 27.643 51.002 51.772 1.00 87.66 97 LYS A CA 1
ATOM 735 C C . LYS A 1 97 ? 27.030 51.909 52.850 1.00 98.75 97 LYS A C 1
ATOM 736 O O . LYS A 1 97 ? 27.357 51.791 54.031 1.00 89.39 97 LYS A O 1
ATOM 742 N N . ASP A 1 98 ? 26.150 52.819 52.429 1.00 105.31 98 ASP A N 1
ATOM 743 C CA . ASP A 1 98 ? 25.600 53.846 53.291 1.00 108.50 98 ASP A CA 1
ATOM 744 C C . ASP A 1 98 ? 24.091 53.749 53.170 1.00 119.65 98 ASP A C 1
ATOM 745 O O . ASP A 1 98 ? 23.366 53.528 54.138 1.00 122.20 98 ASP A O 1
ATOM 750 N N . LYS A 1 99 ? 23.650 53.916 51.924 1.00 128.09 99 LYS A N 1
ATOM 751 C CA . LYS A 1 99 ? 22.262 54.171 51.556 1.00 131.28 99 LYS A CA 1
ATOM 752 C C . LYS A 1 99 ? 21.440 52.891 51.411 1.00 127.16 99 LYS A C 1
ATOM 753 O O . LYS A 1 99 ? 20.308 52.923 50.920 1.00 123.68 99 LYS A O 1
ATOM 759 N N . VAL A 1 100 ? 22.010 51.764 51.823 1.00 123.68 100 VAL A N 1
ATOM 760 C CA . VAL A 1 100 ? 21.313 50.487 51.726 1.00 120.15 100 VAL A CA 1
ATOM 761 C C . VAL A 1 100 ? 20.178 50.419 52.742 1.00 112.02 100 VAL A C 1
ATOM 762 O O . VAL A 1 100 ? 19.005 50.546 52.392 1.00 106.67 100 VAL A O 1
ATOM 766 N N . GLN A 1 101 ? 20.545 50.220 54.002 1.00 99.92 101 GLN A N 1
ATOM 767 C CA . GLN A 1 101 ? 19.582 50.166 55.104 1.00 84.75 101 GLN A CA 1
ATOM 768 C C . GLN A 1 101 ? 18.455 49.151 54.897 1.00 84.86 101 GLN A C 1
ATOM 769 O O . GLN A 1 101 ? 17.343 49.359 55.382 1.00 100.35 101 GLN A O 1
ATOM 775 N N . GLU A 1 102 ? 18.732 48.048 54.205 1.00 87.90 102 GLU A N 1
ATOM 776 C CA . GLU A 1 102 ? 17.672 47.084 53.902 1.00 84.10 102 GLU A CA 1
ATOM 777 C C . GLU A 1 102 ? 18.016 45.719 54.473 1.00 75.65 102 GLU A C 1
ATOM 778 O O . GLU A 1 102 ? 19.161 45.292 54.401 1.00 71.97 102 GLU A O 1
ATOM 784 N N . PRO A 1 103 ? 17.017 45.026 55.042 1.00 71.06 103 PRO A N 1
ATOM 785 C CA . PRO A 1 103 ? 17.249 43.703 55.627 1.00 70.84 103 PRO A CA 1
ATOM 786 C C . PRO A 1 103 ? 17.345 42.577 54.604 1.00 67.92 103 PRO A C 1
ATOM 787 O O . PRO A 1 103 ? 16.653 42.586 53.587 1.00 68.21 103 PRO A O 1
ATOM 791 N N . ARG A 1 104 ? 18.173 41.581 54.903 1.00 64.54 104 ARG A N 1
ATOM 792 C CA . ARG A 1 104 ? 18.222 40.359 54.109 1.00 59.63 104 ARG A CA 1
ATOM 793 C C . ARG A 1 104 ? 17.182 39.385 54.656 1.00 60.92 104 ARG A C 1
ATOM 794 O O . ARG A 1 104 ? 16.993 39.293 55.869 1.00 58.24 104 ARG A O 1
ATOM 802 N N . PRO A 1 105 ? 16.500 38.665 53.769 1.00 60.28 105 PRO A N 1
ATOM 803 C CA . PRO A 1 105 ? 15.412 37.785 54.197 1.00 62.47 105 PRO A CA 1
ATOM 804 C C . PRO A 1 105 ? 15.623 37.170 55.589 1.00 65.08 105 PRO A C 1
ATOM 805 O O . PRO A 1 105 ? 14.676 37.155 56.377 1.00 77.61 105 PRO A O 1
ATOM 809 N N . PHE A 1 106 ? 16.832 36.710 55.903 1.00 58.47 106 PHE A N 1
ATOM 810 C CA . PHE A 1 106 ? 17.059 36.065 57.198 1.00 64.05 106 PHE A CA 1
ATOM 811 C C . PHE A 1 106 ? 17.025 37.040 58.379 1.00 66.90 106 PHE A C 1
ATOM 812 O O . PHE A 1 106 ? 16.681 36.658 59.495 1.00 68.48 106 PHE A O 1
ATOM 820 N N . VAL A 1 107 ? 17.393 38.292 58.126 1.00 61.79 107 VAL A N 1
ATOM 821 C CA . VAL A 1 107 ? 17.442 39.301 59.177 1.00 60.63 107 VAL A CA 1
ATOM 822 C C . VAL A 1 107 ? 16.072 39.506 59.811 1.00 62.76 107 VAL A C 1
ATOM 823 O O . VAL A 1 107 ? 15.958 39.629 61.025 1.00 71.17 107 VAL A O 1
ATOM 827 N N . ILE A 1 108 ? 15.030 39.523 58.989 1.00 73.02 108 ILE A N 1
ATOM 828 C CA . ILE A 1 108 ? 13.675 39.690 59.498 1.00 72.71 108 ILE A CA 1
ATOM 829 C C . ILE A 1 108 ? 13.315 38.555 60.443 1.00 75.55 108 ILE A C 1
ATOM 830 O O . ILE A 1 108 ? 12.932 38.786 61.595 1.00 80.96 108 ILE A O 1
ATOM 835 N N . TRP A 1 109 ? 13.456 37.330 59.949 1.00 68.79 109 TRP A N 1
ATOM 836 C CA . TRP A 1 109 ? 13.193 36.147 60.750 1.00 66.90 109 TRP A CA 1
ATOM 837 C C . TRP A 1 109 ? 14.029 36.157 62.015 1.00 71.51 109 TRP A C 1
ATOM 838 O O . TRP A 1 109 ? 13.631 35.600 63.025 1.00 80.19 109 TRP A O 1
ATOM 849 N N . LEU A 1 110 ? 15.191 36.797 61.950 1.00 70.67 110 LEU A N 1
ATOM 850 C CA . LEU A 1 110 ? 16.102 36.857 63.084 1.00 69.74 110 LEU A CA 1
ATOM 851 C C . LEU A 1 110 ? 15.596 37.813 64.157 1.00 75.51 110 LEU A C 1
ATOM 852 O O . LEU A 1 110 ? 15.331 37.401 65.286 1.00 80.81 110 LEU A O 1
ATOM 857 N N . GLU A 1 111 ? 15.473 39.087 63.796 1.00 69.98 111 GLU A N 1
ATOM 858 C CA . GLU A 1 111 ? 14.927 40.106 64.683 1.00 75.03 111 GLU A CA 1
ATOM 859 C C . GLU A 1 111 ? 13.602 39.652 65.292 1.00 75.57 111 GLU A C 1
ATOM 860 O O . GLU A 1 111 ? 13.318 39.929 66.457 1.00 78.91 111 GLU A O 1
ATOM 862 N N . LYS A 1 112 ? 12.798 38.943 64.506 1.00 74.19 112 LYS A N 1
ATOM 863 C CA . LYS A 1 112 ? 11.582 38.339 65.036 1.00 83.78 112 LYS A CA 1
ATOM 864 C C . LYS A 1 112 ? 11.942 37.293 66.087 1.00 80.22 112 LYS A C 1
ATOM 865 O O . LYS A 1 112 ? 11.639 37.449 67.270 1.00 82.36 112 LYS A O 1
ATOM 867 N N . THR A 1 113 ? 12.588 36.220 65.644 1.00 75.09 113 THR A N 1
ATOM 868 C CA . THR A 1 113 ? 12.929 35.104 66.521 1.00 80.77 113 THR A CA 1
ATOM 869 C C . THR A 1 113 ? 13.695 35.531 67.772 1.00 86.19 113 THR A C 1
ATOM 870 O O . THR A 1 113 ? 13.569 34.909 68.826 1.00 89.14 113 THR A O 1
ATOM 874 N N . HIS A 1 114 ? 14.493 36.589 67.648 1.00 79.00 114 HIS A N 1
ATOM 875 C CA . HIS A 1 114 ? 15.333 37.056 68.749 1.00 80.47 114 HIS A CA 1
ATOM 876 C C . HIS A 1 114 ? 14.660 38.145 69.582 1.00 86.79 114 HIS A C 1
ATOM 877 O O . HIS A 1 114 ? 15.309 38.820 70.381 1.00 83.92 114 HIS A O 1
ATOM 884 N N . HIS A 1 115 ? 13.356 38.309 69.389 1.00 93.53 115 HIS A N 1
ATOM 885 C CA . HIS A 1 115 ? 12.578 39.298 70.127 1.00 97.70 115 HIS A CA 1
ATOM 886 C C . HIS A 1 115 ? 13.181 40.691 69.973 1.00 87.45 115 HIS A C 1
ATOM 887 O O . HIS A 1 115 ? 13.687 41.284 70.927 1.00 73.99 115 HIS A O 1
ATOM 902 N N . PRO A 1 117 ? 11.726 44.251 68.661 1.00 96.96 117 PRO A N 1
ATOM 903 C CA . PRO A 1 117 ? 10.673 45.146 68.181 1.00 89.53 117 PRO A CA 1
ATOM 904 C C . PRO A 1 117 ? 11.151 45.826 66.920 1.00 84.54 117 PRO A C 1
ATOM 905 O O . PRO A 1 117 ? 12.190 46.476 66.943 1.00 78.48 117 PRO A O 1
ATOM 909 N N . VAL A 1 118 ? 10.416 45.660 65.832 1.00 90.59 118 VAL A N 1
ATOM 910 C CA . VAL A 1 118 ? 10.847 46.190 64.552 1.00 83.61 118 VAL A CA 1
ATOM 911 C C . VAL A 1 118 ? 10.925 47.709 64.608 1.00 85.44 118 VAL A C 1
ATOM 912 O O . VAL A 1 118 ? 11.863 48.315 64.077 1.00 76.46 118 VAL A O 1
ATOM 916 N N . ASP A 1 119 ? 9.936 48.309 65.267 1.00 86.35 119 ASP A N 1
ATOM 917 C CA . ASP A 1 119 ? 9.903 49.750 65.485 1.00 95.36 119 ASP A CA 1
ATOM 918 C C . ASP A 1 119 ? 11.207 50.196 66.133 1.00 97.36 119 ASP A C 1
ATOM 919 O O . ASP A 1 119 ? 11.895 51.095 65.637 1.00 88.13 119 ASP A O 1
ATOM 921 N N . LYS A 1 120 ? 11.547 49.541 67.237 1.00 104.07 120 LYS A N 1
ATOM 922 C CA . LYS A 1 120 ? 12.814 49.781 67.910 1.00 105.43 120 LYS A CA 1
ATOM 923 C C . LYS A 1 120 ? 13.991 49.364 67.027 1.00 92.51 120 LYS A C 1
ATOM 924 O O . LYS A 1 120 ? 15.046 49.993 67.061 1.00 91.08 120 LYS A O 1
ATOM 926 N N . PHE A 1 121 ? 13.806 48.314 66.228 1.00 88.56 121 PHE A N 1
ATOM 927 C CA . PHE A 1 121 ? 14.898 47.781 65.412 1.00 83.52 121 PHE A CA 1
ATOM 928 C C . PHE A 1 121 ? 15.402 48.823 64.430 1.00 93.54 121 PHE A C 1
ATOM 929 O O . PHE A 1 121 ? 16.599 48.905 64.166 1.00 86.11 121 PHE A O 1
ATOM 937 N N . TYR A 1 122 ? 14.486 49.620 63.889 1.00 98.47 122 TYR A N 1
ATOM 938 C CA . TYR A 1 122 ? 14.876 50.662 62.945 1.00 89.93 122 TYR A CA 1
ATOM 939 C C . TYR A 1 122 ? 15.002 52.030 63.598 1.00 100.51 122 TYR A C 1
ATOM 940 O O . TYR A 1 122 ? 15.559 52.958 63.006 1.00 84.74 122 TYR A O 1
ATOM 949 N N . THR A 1 123 ? 14.519 52.135 64.830 1.00 106.46 123 THR A N 1
ATOM 950 C CA . THR A 1 123 ? 14.704 53.342 65.616 1.00 109.63 123 THR A CA 1
ATOM 951 C C . THR A 1 123 ? 16.161 53.445 66.051 1.00 108.15 123 THR A C 1
ATOM 952 O O . THR A 1 123 ? 16.562 54.426 66.677 1.00 117.09 123 THR A O 1
ATOM 956 N N . LEU A 1 124 ? 16.953 52.427 65.718 1.00 89.40 124 LEU A N 1
ATOM 957 C CA . LEU A 1 124 ? 18.363 52.426 66.080 1.00 100.37 124 LEU A CA 1
ATOM 958 C C . LEU A 1 124 ? 19.339 52.614 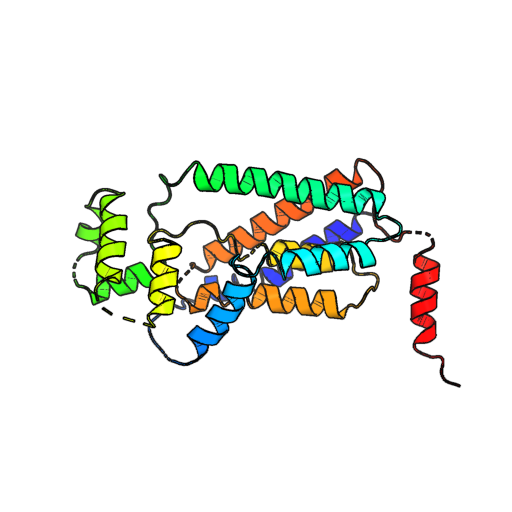64.912 1.00 103.02 124 LEU A C 1
ATOM 959 O O . LEU A 1 124 ? 19.472 51.757 64.039 1.00 98.86 124 LEU A O 1
ATOM 964 N N . LYS A 1 125 ? 19.970 53.787 64.898 1.00 129.02 125 LYS A N 1
ATOM 965 C CA . LYS A 1 125 ? 21.195 54.065 64.140 1.00 122.73 125 LYS A CA 1
ATOM 966 C C . LYS A 1 125 ? 21.238 53.548 62.708 1.00 116.04 125 LYS A C 1
ATOM 967 O O . LYS A 1 125 ? 20.275 53.666 61.947 1.00 117.91 125 LYS A O 1
ATOM 969 N N . ARG A 1 126 ? 22.372 52.952 62.368 1.00 104.07 126 ARG A N 1
ATOM 970 C CA . ARG A 1 126 ? 22.616 52.432 61.035 1.00 106.99 126 ARG A CA 1
ATOM 971 C C . ARG A 1 126 ? 23.685 51.346 61.124 1.00 105.97 126 ARG A C 1
ATOM 972 O O . ARG A 1 126 ? 23.404 50.176 60.870 1.00 97.26 126 ARG A O 1
ATOM 980 N N . ALA A 1 127 ? 24.897 51.727 61.515 1.00 95.25 127 ALA A N 1
ATOM 981 C CA . ALA A 1 127 ? 26.007 50.783 61.590 1.00 85.15 127 ALA A CA 1
ATOM 982 C C . ALA A 1 127 ? 25.853 49.875 62.804 1.00 100.40 127 ALA A C 1
ATOM 983 O O . ALA A 1 127 ? 26.220 48.692 62.772 1.00 107.41 127 ALA A O 1
ATOM 985 N N . GLU A 1 128 ? 25.302 50.442 6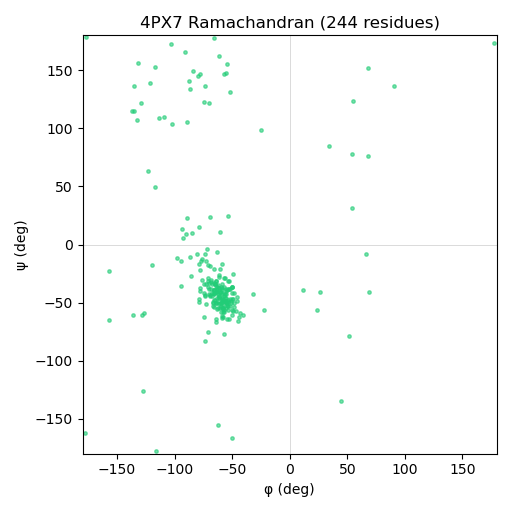3.872 1.00 107.25 128 GLU A N 1
ATOM 986 C CA . GLU A 1 128 ? 25.018 49.689 65.085 1.00 105.90 128 GLU A CA 1
ATOM 987 C C . GLU A 1 128 ? 24.047 48.546 64.796 1.00 103.30 128 GLU A C 1
ATOM 988 O O . GLU A 1 128 ? 24.167 47.467 65.372 1.00 98.56 128 GLU A O 1
ATOM 994 N N . ARG A 1 129 ? 23.089 48.788 63.903 1.00 101.67 129 ARG A N 1
ATOM 995 C CA . ARG A 1 129 ? 22.151 47.749 63.477 1.00 97.89 129 ARG A CA 1
ATOM 996 C C . ARG A 1 129 ? 22.908 46.563 62.875 1.00 95.37 129 ARG A C 1
ATOM 997 O O . ARG A 1 129 ? 22.655 45.408 63.224 1.00 90.85 129 ARG A O 1
ATOM 1005 N N . GLY A 1 130 ? 23.849 46.864 61.983 1.00 102.16 130 GLY A N 1
ATOM 1006 C CA . GLY A 1 130 ? 24.654 45.843 61.334 1.00 105.58 130 GLY A CA 1
ATOM 1007 C C . GLY A 1 130 ? 25.511 45.056 62.306 1.00 98.14 130 GLY A C 1
ATOM 1008 O O . GLY A 1 130 ? 25.574 43.823 62.239 1.00 95.89 130 GLY A O 1
ATOM 1009 N N . ASN A 1 131 ? 26.175 45.765 63.215 1.00 100.53 131 ASN A N 1
ATOM 1010 C CA . ASN A 1 131 ? 26.980 45.098 64.237 1.00 99.35 131 ASN A CA 1
ATOM 1011 C C . ASN A 1 131 ? 26.125 44.239 65.181 1.00 101.00 131 ASN A C 1
ATOM 1012 O O . ASN A 1 131 ? 26.583 43.205 65.685 1.00 94.82 131 ASN A O 1
ATOM 1017 N N . LEU A 1 132 ? 24.880 44.663 65.401 1.00 93.15 132 LEU A N 1
ATOM 1018 C CA . LEU A 1 132 ? 23.936 43.888 66.205 1.00 77.55 132 LEU A CA 1
ATOM 1019 C C . LEU A 1 132 ? 23.496 42.627 65.480 1.00 85.04 132 LEU A C 1
ATOM 1020 O O . LEU A 1 132 ? 23.320 41.588 66.104 1.00 90.44 132 LEU A O 1
ATOM 1025 N N . VAL A 1 133 ? 23.305 42.717 64.166 1.00 98.02 133 VAL A N 1
ATOM 1026 C CA . VAL A 1 133 ? 22.990 41.527 63.378 1.00 94.29 133 VAL A CA 1
ATOM 1027 C C . VAL A 1 133 ? 24.171 40.556 63.421 1.00 83.26 133 VAL A C 1
ATOM 1028 O O . VAL A 1 133 ? 23.985 39.344 63.560 1.00 79.87 133 VAL A O 1
ATOM 1032 N N . LYS A 1 134 ? 25.383 41.097 63.322 1.00 83.68 134 LYS A N 1
ATOM 1033 C CA . LYS A 1 134 ? 26.593 40.291 63.469 1.00 88.55 134 LYS A CA 1
ATOM 1034 C C . LYS A 1 134 ? 26.599 39.548 64.812 1.00 93.77 134 LYS A C 1
ATOM 1035 O O . LYS A 1 134 ? 26.825 38.329 64.865 1.00 88.41 134 LYS A O 1
ATOM 1037 N N . GLU A 1 135 ? 26.327 40.276 65.894 1.00 91.93 135 GLU A N 1
ATOM 1038 C CA . GLU A 1 135 ? 26.320 39.665 67.224 1.00 93.67 135 GLU A CA 1
ATOM 1039 C C . GLU A 1 135 ? 25.204 38.634 67.417 1.00 90.13 135 GLU A C 1
ATOM 1040 O O . GLU A 1 135 ? 25.424 37.594 68.036 1.00 93.13 135 GLU A O 1
ATOM 1046 N N . GLN A 1 136 ? 24.019 38.922 66.883 1.00 96.63 136 GLN A N 1
ATOM 1047 C CA . GLN A 1 136 ? 22.889 37.992 66.929 1.00 88.70 136 GLN A CA 1
ATOM 1048 C C . GLN A 1 136 ? 23.200 36.715 66.142 1.00 100.60 136 GLN A C 1
ATOM 1049 O O . GLN A 1 136 ? 22.721 35.629 66.484 1.00 92.58 136 GLN A O 1
ATOM 1055 N N . L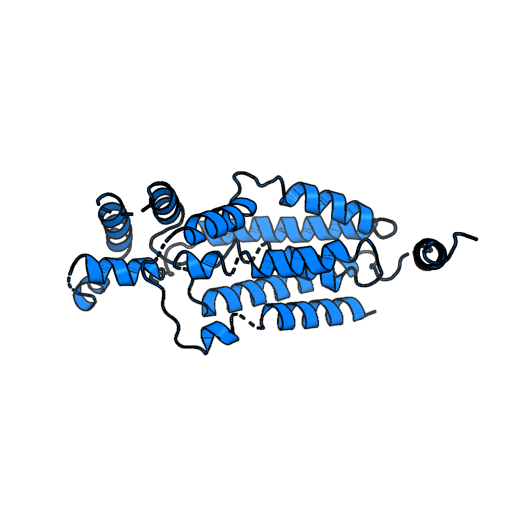EU A 1 137 ? 24.008 36.858 65.090 1.00 113.63 137 LEU A N 1
ATOM 1056 C CA . LEU A 1 137 ? 24.491 35.722 64.298 1.00 103.32 137 LEU A CA 1
ATOM 1057 C C . LEU A 1 137 ? 25.508 34.895 65.081 1.00 100.11 137 LEU A C 1
ATOM 1058 O O . LEU A 1 137 ? 25.547 33.665 64.970 1.00 94.04 137 LEU A O 1
ATOM 1063 N N . ALA A 1 138 ? 26.331 35.586 65.866 1.00 100.36 138 ALA A N 1
ATOM 1064 C CA . ALA A 1 138 ? 27.338 34.933 66.700 1.00 101.06 138 ALA A CA 1
ATOM 1065 C C . ALA A 1 138 ? 26.742 33.988 67.747 1.00 103.03 138 ALA A C 1
ATOM 1066 O O . ALA A 1 138 ? 27.388 33.023 68.156 1.00 98.66 138 ALA A O 1
ATOM 1068 N N . GLU A 1 139 ? 25.515 34.266 68.178 1.00 95.43 139 GLU A N 1
ATOM 1069 C CA . GLU A 1 139 ? 24.895 33.499 69.252 1.00 85.39 139 GLU A CA 1
ATOM 1070 C C . GLU A 1 139 ? 23.644 32.762 68.786 1.00 68.45 139 GLU A C 1
ATOM 1071 O O . GLU A 1 139 ? 23.721 31.631 68.307 1.00 80.84 139 GLU A O 1
ATOM 1077 N N . PRO A 1 144 ? 23.516 26.075 58.930 1.00 53.24 144 PRO A N 1
ATOM 1078 C CA . PRO A 1 144 ? 24.380 25.568 59.988 1.00 91.75 144 PRO A CA 1
ATOM 1079 C C . PRO A 1 144 ? 25.498 26.557 60.297 1.00 94.31 144 PRO A C 1
ATOM 1080 O O . PRO A 1 144 ? 25.357 27.752 60.049 1.00 106.49 144 PRO A O 1
ATOM 1084 N N . GLN A 1 145 ? 26.605 26.057 60.839 1.00 83.79 145 GLN A N 1
ATOM 1085 C CA . GLN A 1 145 ? 27.754 26.904 61.151 1.00 93.70 145 GLN A CA 1
ATOM 1086 C C . GLN A 1 145 ? 28.313 27.603 59.913 1.00 89.88 145 GLN A C 1
ATOM 1087 O O . GLN A 1 145 ? 28.482 28.816 59.913 1.00 92.59 145 GLN A O 1
ATOM 1093 N N . TYR A 1 146 ? 28.607 26.834 58.869 1.00 82.91 146 TYR A N 1
ATOM 1094 C CA . TYR A 1 146 ? 29.116 27.391 57.617 1.00 78.03 146 TYR A CA 1
ATOM 1095 C C . TYR A 1 146 ? 28.150 28.431 57.049 1.00 83.82 146 TYR A C 1
ATOM 1096 O O . TYR A 1 146 ? 28.570 29.433 56.472 1.00 83.78 146 TYR A O 1
ATOM 1105 N N . LEU A 1 147 ? 26.852 28.174 57.205 1.00 84.69 147 LEU A N 1
ATOM 1106 C CA . LEU A 1 147 ? 25.817 29.073 56.711 1.00 77.77 147 LEU A CA 1
ATOM 1107 C C . LEU A 1 147 ? 25.888 30.383 57.478 1.00 82.16 147 LEU A C 1
ATOM 1108 O O . LEU A 1 147 ? 25.717 31.465 56.908 1.00 83.98 147 LEU A O 1
ATOM 1113 N N . ARG A 1 148 ? 26.144 30.277 58.778 1.00 75.89 148 ARG A N 1
ATOM 1114 C CA . ARG A 1 148 ? 26.408 31.450 59.591 1.00 73.74 148 ARG A CA 1
ATOM 1115 C C . ARG A 1 148 ? 27.617 32.179 59.015 1.00 83.13 148 ARG A C 1
ATOM 1116 O O . ARG A 1 148 ? 27.582 33.396 58.843 1.00 80.26 148 ARG A O 1
ATOM 1118 N N . SER A 1 149 ? 28.668 31.423 58.690 1.00 87.90 149 SER A N 1
ATOM 1119 C CA . SER A 1 149 ? 29.899 31.985 58.134 1.00 85.14 149 SER A CA 1
ATOM 1120 C C . SER A 1 149 ? 29.572 32.821 56.914 1.00 87.12 149 SER A C 1
ATOM 1121 O O . SER A 1 149 ? 30.156 33.883 56.700 1.00 91.30 149 SER A O 1
ATOM 1124 N N . HIS A 1 150 ? 28.613 32.333 56.131 1.00 91.79 150 HIS A N 1
ATOM 1125 C CA . HIS A 1 150 ? 28.208 32.978 54.888 1.00 89.75 150 HIS A CA 1
ATOM 1126 C C . HIS A 1 150 ? 27.367 34.235 55.133 1.00 83.42 150 HIS A C 1
ATOM 1127 O O . HIS A 1 150 ? 27.551 35.239 54.456 1.00 72.36 150 HIS A O 1
ATOM 1134 N N . TRP A 1 151 ? 26.447 34.179 56.096 1.00 82.60 151 TRP A N 1
ATOM 1135 C CA . TRP A 1 151 ? 25.617 35.344 56.427 1.00 77.72 151 TRP A CA 1
ATOM 1136 C C . TRP A 1 151 ? 26.464 36.482 57.003 1.00 81.56 151 TRP A C 1
ATOM 1137 O O . TRP A 1 151 ? 26.272 37.654 56.662 1.00 75.65 151 TRP A O 1
ATOM 1148 N N . GLN A 1 152 ? 27.397 36.121 57.881 1.00 75.62 152 GLN A N 1
ATOM 1149 C CA . GLN A 1 152 ? 28.373 37.058 58.419 1.00 70.09 152 GLN A CA 1
ATOM 1150 C C . GLN A 1 152 ? 29.195 37.657 57.291 1.00 87.96 152 GLN A C 1
ATOM 1151 O O . GLN A 1 152 ? 29.237 38.875 57.122 1.00 89.16 152 GLN A O 1
ATOM 1157 N N . LYS A 1 153 ? 29.853 36.779 56.532 1.00 90.25 153 LYS A N 1
ATOM 1158 C CA . LYS A 1 153 ? 30.742 37.179 55.442 1.00 87.62 153 LYS A CA 1
ATOM 1159 C C . LYS A 1 153 ? 30.041 38.089 54.438 1.00 86.84 153 LYS A C 1
ATOM 1160 O O . LYS A 1 153 ? 30.640 39.039 53.936 1.00 91.28 153 LYS A O 1
ATOM 1166 N N . GLU A 1 154 ? 28.774 37.799 54.150 1.00 77.93 154 GLU A N 1
ATOM 1167 C CA . GLU A 1 154 ? 28.023 38.582 53.173 1.00 83.88 154 GLU A CA 1
ATOM 1168 C C . GLU A 1 154 ? 27.660 39.942 53.753 1.00 83.20 154 GLU A C 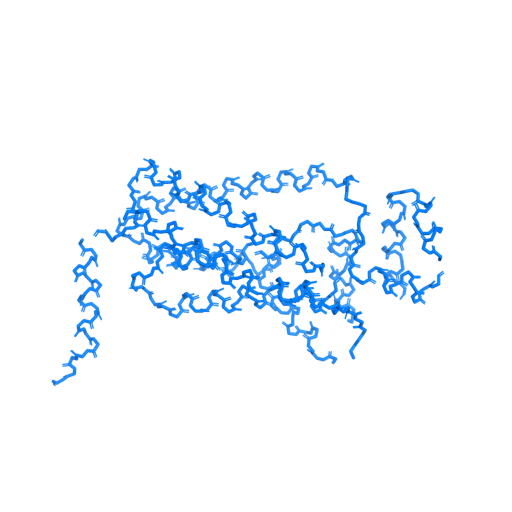1
ATOM 1169 O O . GLU A 1 154 ? 28.370 40.916 53.507 1.00 107.68 154 GLU A O 1
ATOM 1175 N N . THR A 1 155 ? 26.569 39.998 54.516 1.00 65.09 155 THR A N 1
ATOM 1176 C CA . THR A 1 155 ? 26.203 41.183 55.296 1.00 56.58 155 THR A CA 1
ATOM 1177 C C . THR A 1 155 ? 24.884 40.992 56.019 1.00 66.31 155 THR A C 1
ATOM 1178 O O . THR A 1 155 ? 24.199 39.982 55.850 1.00 55.38 155 THR A O 1
ATOM 1180 N N . GLY A 1 156 ? 24.551 41.965 56.854 1.00 80.19 156 GLY A N 1
ATOM 1181 C CA . GLY A 1 156 ? 23.207 42.088 57.376 1.00 88.34 156 GLY A CA 1
ATOM 1182 C C . GLY A 1 156 ? 22.330 42.717 56.316 1.00 82.97 156 GLY A C 1
ATOM 1183 O O . GLY A 1 156 ? 21.227 42.247 56.034 1.00 73.13 156 GLY A O 1
ATOM 1184 N N . PHE A 1 157 ? 22.837 43.788 55.715 1.00 82.14 157 PHE A N 1
ATOM 1185 C CA . PHE A 1 157 ? 22.071 44.519 54.722 1.00 78.50 157 PHE A CA 1
ATOM 1186 C C . PHE A 1 157 ? 22.143 43.789 53.398 1.00 76.68 157 PHE A C 1
ATOM 1187 O O . PHE A 1 157 ? 23.162 43.189 53.079 1.00 74.46 157 PHE A O 1
ATOM 1195 N N . ALA A 1 158 ? 21.055 43.823 52.636 1.00 78.90 158 ALA A N 1
ATOM 1196 C CA . ALA A 1 158 ? 21.055 43.241 51.303 1.00 67.13 158 ALA A CA 1
ATOM 1197 C C . ALA A 1 158 ? 21.549 44.282 50.322 1.00 82.15 158 ALA A C 1
ATOM 1198 O O . ALA A 1 158 ? 21.121 45.434 50.344 1.00 86.63 158 ALA A O 1
ATOM 1200 N N . PHE A 1 159 ? 22.455 43.854 49.459 1.00 88.42 159 PHE A N 1
ATOM 1201 C CA . PHE A 1 159 ? 23.095 44.720 48.492 1.00 77.61 159 PHE A CA 1
ATOM 1202 C C . PHE A 1 159 ? 22.636 44.172 47.151 1.00 87.81 159 PHE A C 1
ATOM 1203 O O . PHE A 1 159 ? 21.825 43.246 47.125 1.00 100.72 159 PHE A O 1
ATOM 1211 N N . PRO A 1 160 ? 23.106 44.747 46.029 1.00 76.00 160 PRO A N 1
ATOM 1212 C CA . PRO A 1 160 ? 22.740 44.071 44.779 1.00 71.38 160 PRO A CA 1
ATOM 1213 C C . PRO A 1 160 ? 23.294 42.657 44.738 1.00 73.63 160 PRO A C 1
ATOM 1214 O O . PRO A 1 160 ? 24.180 42.325 45.528 1.00 76.06 160 PRO A O 1
ATOM 1218 N N . SER A 1 161 ? 22.761 41.820 43.858 1.00 68.51 161 SER A N 1
ATOM 1219 C CA . SER A 1 161 ? 23.278 40.467 43.760 1.00 67.03 161 SER A CA 1
ATOM 1220 C C . SER A 1 161 ? 24.431 40.379 42.769 1.00 57.22 161 SER A C 1
ATOM 1221 O O . SER A 1 161 ? 24.230 40.431 41.557 1.00 62.40 161 SER A O 1
ATOM 1224 N N . GLY A 1 162 ? 25.643 40.255 43.298 1.00 62.09 162 GLY A N 1
ATOM 1225 C CA . GLY A 1 162 ? 26.808 40.023 42.472 1.00 62.82 162 GLY A CA 1
ATOM 1226 C C . GLY A 1 162 ? 26.659 38.686 41.780 1.00 56.05 162 GLY A C 1
ATOM 1227 O O . GLY A 1 162 ? 26.819 38.594 40.568 1.00 57.30 162 GLY A O 1
ATOM 1228 N N . HIS A 1 163 ? 26.330 37.662 42.562 1.00 56.42 163 HIS A N 1
ATOM 1229 C CA . HIS A 1 163 ? 26.163 36.290 42.078 1.00 63.90 163 HIS A CA 1
ATOM 1230 C C . HIS A 1 163 ? 25.240 36.210 40.857 1.00 54.58 163 HIS A C 1
ATOM 1231 O O . HIS A 1 163 ? 25.610 35.695 39.788 1.00 58.12 163 HIS A O 1
ATOM 1238 N N . THR A 1 164 ? 24.036 36.731 41.033 1.00 42.48 164 THR A N 1
ATOM 1239 C CA . THR A 1 164 ? 23.083 36.827 39.948 1.00 47.59 164 THR A CA 1
ATOM 1240 C C . THR A 1 164 ? 23.700 37.548 38.763 1.00 47.83 164 THR A C 1
ATOM 1241 O O . THR A 1 164 ? 23.651 37.047 37.653 1.00 49.20 164 THR A O 1
ATOM 1253 N N . PHE A 1 166 ? 26.714 38.012 37.743 1.00 62.12 166 PHE A N 1
ATOM 1254 C CA . PHE A 1 166 ? 27.775 37.257 37.095 1.00 62.03 166 PHE A CA 1
ATOM 1255 C C . PHE A 1 166 ? 27.234 36.078 36.305 1.00 57.32 166 PHE A C 1
ATOM 1256 O O . PHE A 1 166 ? 27.491 35.955 35.100 1.00 56.48 166 PHE A O 1
ATOM 1264 N N . ALA A 1 167 ? 26.488 35.212 36.984 1.00 54.45 167 ALA A N 1
ATOM 1265 C CA . ALA A 1 167 ? 25.924 34.047 36.318 1.00 47.99 167 ALA A CA 1
ATOM 1266 C C . ALA A 1 167 ? 25.061 34.476 35.134 1.00 54.12 167 ALA A C 1
ATOM 1267 O O . ALA A 1 167 ? 25.135 33.893 34.056 1.00 62.11 167 ALA A O 1
ATOM 1269 N N . ALA A 1 168 ? 24.261 35.516 35.340 1.00 60.54 168 ALA A N 1
ATOM 1270 C CA . ALA A 1 168 ? 23.333 36.000 34.325 1.00 55.35 168 ALA A CA 1
ATOM 1271 C C . ALA A 1 168 ? 24.067 36.619 33.148 1.00 53.52 168 ALA A C 1
ATOM 1272 O O . ALA A 1 168 ? 23.650 36.462 32.014 1.00 48.35 168 ALA A O 1
ATOM 1274 N N . SER A 1 169 ? 25.153 37.333 33.420 1.00 51.02 169 SER A N 1
ATOM 1275 C CA . SER A 1 169 ? 25.956 37.898 32.346 1.00 50.06 169 SER A CA 1
ATOM 1276 C C . SER A 1 169 ? 26.604 36.788 31.522 1.00 58.06 169 SER A C 1
ATOM 1277 O O . SER A 1 169 ? 26.642 36.866 30.297 1.00 58.99 169 SER A O 1
ATOM 1280 N N . TRP A 1 170 ? 27.111 35.756 32.190 1.00 57.70 170 TRP A N 1
ATOM 1281 C CA . TRP A 1 170 ? 27.625 34.593 31.476 1.00 48.29 170 TRP A CA 1
ATOM 1282 C C . TRP A 1 170 ? 26.564 33.966 30.593 1.00 46.08 170 TRP A C 1
ATOM 1283 O O . TRP A 1 170 ? 26.746 33.848 29.399 1.00 49.68 170 TRP A O 1
ATOM 1294 N N . ALA A 1 171 ? 25.459 33.557 31.197 1.00 51.54 171 ALA A N 1
ATOM 1295 C CA . ALA A 1 171 ? 24.341 32.966 30.474 1.00 52.29 171 ALA A CA 1
ATOM 1296 C C . ALA A 1 171 ? 23.913 33.818 29.278 1.00 51.32 171 ALA A C 1
ATOM 1297 O O . ALA A 1 171 ? 23.671 33.311 28.182 1.00 49.54 171 ALA A O 1
ATOM 1299 N N . LEU A 1 172 ? 23.776 35.118 29.525 1.00 51.90 172 LEU A N 1
ATOM 1300 C CA . LEU A 1 172 ? 23.345 36.056 28.499 1.00 55.58 172 LEU A CA 1
ATOM 1301 C C . LEU A 1 172 ? 24.350 36.056 27.362 1.00 57.29 172 LEU A C 1
ATOM 1302 O O . LEU A 1 172 ? 23.981 35.990 26.189 1.00 53.90 172 LEU A O 1
ATOM 1307 N N . LEU A 1 173 ? 25.627 36.124 27.719 1.00 52.72 173 LEU A N 1
ATOM 1308 C CA . LEU A 1 173 ? 26.688 36.052 26.732 1.00 55.48 173 LEU A CA 1
ATOM 1309 C C . LEU A 1 173 ? 26.482 34.780 25.919 1.00 61.38 173 LEU A C 1
ATOM 1310 O O . LEU A 1 173 ? 26.463 34.812 24.694 1.00 61.69 173 LEU A O 1
ATOM 1315 N N . ALA A 1 174 ? 26.284 33.667 26.617 1.00 65.53 174 ALA A N 1
ATOM 1316 C CA . ALA A 1 174 ? 26.128 32.367 25.984 1.00 65.56 174 ALA A CA 1
ATOM 1317 C C . ALA A 1 174 ? 25.004 32.372 24.941 1.00 66.97 174 ALA A C 1
ATOM 1318 O O . ALA A 1 174 ? 25.268 32.202 23.748 1.00 61.32 174 ALA A O 1
ATOM 1320 N N . VAL A 1 175 ? 23.768 32.592 25.384 1.00 60.33 175 VAL A N 1
ATOM 1321 C CA . VAL A 1 175 ? 22.627 32.677 24.471 1.00 72.78 175 VAL A CA 1
ATOM 1322 C C . VAL A 1 175 ? 22.849 33.702 23.356 1.00 67.72 175 VAL A C 1
ATOM 1323 O O . VAL A 1 175 ? 22.788 33.371 22.173 1.00 70.19 175 VAL A O 1
ATOM 1327 N N . GLY A 1 176 ? 23.125 34.938 23.752 1.00 62.23 176 GLY A N 1
ATOM 1328 C CA . GLY A 1 176 ? 23.211 36.051 22.831 1.00 67.02 176 GLY A CA 1
ATOM 1329 C C . GLY A 1 176 ? 24.254 35.898 21.747 1.00 72.55 176 GLY A C 1
ATOM 1330 O O . GLY A 1 176 ? 23.921 35.840 20.566 1.00 76.02 176 GLY A O 1
ATOM 1331 N N . LEU A 1 177 ? 25.522 35.829 22.132 1.00 69.03 177 LEU A N 1
ATOM 1332 C CA . LEU A 1 177 ? 26.575 35.836 21.123 1.00 66.06 177 LEU A CA 1
ATOM 1333 C C . LEU A 1 177 ? 26.935 34.470 20.536 1.00 69.22 177 LEU A C 1
ATOM 1334 O O . LEU A 1 177 ? 27.683 34.410 19.565 1.00 91.18 177 LEU A O 1
ATOM 1339 N N . LEU A 1 178 ? 26.455 33.374 21.116 1.00 67.48 178 LEU A N 1
ATOM 1340 C CA . LEU A 1 178 ? 26.293 32.192 20.275 1.00 70.11 178 LEU A CA 1
ATOM 1341 C C . LEU A 1 178 ? 24.950 31.475 20.408 1.00 77.89 178 LEU A C 1
ATOM 1342 O O . LEU A 1 178 ? 24.736 30.709 21.340 1.00 84.49 178 LEU A O 1
ATOM 1347 N N . TRP A 1 179 ? 24.159 31.655 19.352 1.00 75.27 179 TRP A N 1
ATOM 1348 C CA . TRP A 1 179 ? 23.115 30.745 18.933 1.00 77.03 179 TRP A CA 1
ATOM 1349 C C . TRP A 1 179 ? 23.664 29.777 17.867 1.00 83.67 179 TRP A C 1
ATOM 1350 O O . TRP A 1 179 ? 23.278 28.608 17.842 1.00 87.96 179 TRP A O 1
ATOM 1361 N N . PRO A 1 180 ? 24.562 30.249 16.993 1.00 83.45 180 PRO A N 1
ATOM 1362 C CA . PRO A 1 180 ? 25.165 29.362 15.986 1.00 71.20 180 PRO A CA 1
ATOM 1363 C C . PRO A 1 180 ? 26.187 28.435 16.607 1.00 83.33 180 PRO A C 1
ATOM 1364 O O . PRO A 1 180 ? 27.211 28.895 17.115 1.00 65.93 180 PRO A O 1
ATOM 1368 N N . ARG A 1 181 ? 25.971 27.138 16.437 1.00 94.36 181 ARG A N 1
ATOM 1369 C CA . ARG A 1 181 ? 26.396 26.205 17.467 1.00 86.50 181 ARG A CA 1
ATOM 1370 C C . ARG A 1 181 ? 27.890 26.005 17.619 1.00 92.64 181 ARG A C 1
ATOM 1371 O O . ARG A 1 181 ? 28.606 25.665 16.679 1.00 78.75 181 ARG A O 1
ATOM 1373 N N . ARG A 1 182 ? 28.329 26.298 18.833 1.00 113.33 182 ARG A N 1
ATOM 1374 C CA . ARG A 1 182 ? 29.437 25.635 19.475 1.00 90.50 182 ARG A CA 1
ATOM 1375 C C . ARG A 1 182 ? 28.629 25.055 20.608 1.00 91.43 182 ARG A C 1
ATOM 1376 O O . ARG A 1 182 ? 27.595 25.637 20.951 1.00 90.44 182 ARG A O 1
ATOM 1378 N N . ARG A 1 183 ? 29.080 23.931 21.165 1.00 99.57 183 ARG A N 1
ATOM 1379 C CA . ARG A 1 183 ? 28.253 23.052 22.005 1.00 81.83 183 ARG A CA 1
ATOM 1380 C C . ARG A 1 183 ? 27.079 23.739 22.687 1.00 87.46 183 ARG A C 1
ATOM 1381 O O . ARG A 1 183 ? 27.249 24.399 23.705 1.00 98.63 183 ARG A O 1
ATOM 1389 N N . THR A 1 184 ? 25.893 23.599 22.099 1.00 90.18 184 THR A N 1
ATOM 1390 C CA . THR A 1 184 ? 24.678 24.245 22.601 1.00 81.52 184 THR A CA 1
ATOM 1391 C C . THR A 1 184 ? 24.380 23.818 24.041 1.00 74.24 184 THR A C 1
ATOM 1392 O O . THR A 1 184 ? 23.599 24.458 24.768 1.00 64.48 184 THR A O 1
ATOM 1396 N N . LEU A 1 185 ? 25.023 22.722 24.432 1.00 84.64 185 LEU A N 1
ATOM 1397 C CA . LEU A 1 185 ? 25.123 22.310 25.820 1.00 80.87 185 LEU A CA 1
ATOM 1398 C C . LEU A 1 185 ? 25.607 23.476 26.677 1.00 84.97 185 LEU A C 1
ATOM 1399 O O . LEU A 1 185 ? 25.166 23.631 27.804 1.00 89.09 185 LEU A O 1
ATOM 1404 N N . THR A 1 186 ? 26.511 24.293 26.140 1.00 76.71 186 THR A N 1
ATOM 1405 C CA . THR A 1 186 ? 27.008 25.464 26.859 1.00 72.46 186 THR A CA 1
ATOM 1406 C C . THR A 1 186 ? 25.881 26.448 27.167 1.00 71.77 186 THR A C 1
ATOM 1407 O O . THR A 1 186 ? 25.789 26.975 28.277 1.00 74.16 186 THR A O 1
ATOM 1411 N N . ILE A 1 187 ? 25.026 26.694 26.182 1.00 67.68 187 ILE A N 1
ATOM 1412 C CA . ILE A 1 187 ? 23.896 27.592 26.375 1.00 63.00 187 ILE A CA 1
ATOM 1413 C C . ILE A 1 187 ? 22.935 27.046 27.424 1.00 65.61 187 ILE A C 1
ATOM 1414 O O . ILE A 1 187 ? 22.630 27.724 28.410 1.00 59.51 187 ILE A O 1
ATOM 1419 N N . ALA A 1 188 ? 22.459 25.821 27.205 1.00 64.27 188 ALA A N 1
ATOM 1420 C CA . ALA A 1 188 ? 21.496 25.223 28.126 1.00 51.75 188 ALA A CA 1
ATOM 1421 C C . ALA A 1 188 ? 22.055 25.192 29.535 1.00 58.44 188 ALA A C 1
ATOM 1422 O O . ALA A 1 188 ? 21.353 25.512 30.499 1.00 63.89 188 ALA A O 1
ATOM 1424 N N . ILE A 1 189 ? 23.328 24.820 29.640 1.00 57.27 189 ILE A N 1
ATOM 1425 C CA . ILE A 1 189 ? 24.002 24.679 30.927 1.00 53.12 189 ILE A CA 1
ATOM 1426 C C . ILE A 1 189 ? 24.185 26.003 31.640 1.00 52.24 189 ILE A C 1
ATOM 1427 O O . ILE A 1 189 ? 23.929 26.087 32.830 1.00 50.98 189 ILE A O 1
ATOM 1432 N N . LEU A 1 190 ? 24.611 27.036 30.921 1.00 51.21 190 LEU A N 1
ATOM 1433 C CA . LEU A 1 190 ? 24.736 28.358 31.530 1.00 50.73 190 LEU A CA 1
ATOM 1434 C C . LEU A 1 190 ? 23.385 28.924 31.940 1.00 53.40 190 LEU A C 1
ATOM 1435 O O . LEU A 1 190 ? 23.272 29.632 32.942 1.00 55.39 190 LEU A O 1
ATOM 1440 N N . LEU A 1 191 ? 22.352 28.588 31.174 1.00 50.74 191 LEU A N 1
ATOM 1441 C CA . LEU A 1 191 ? 20.996 29.024 31.486 1.00 59.42 191 LEU A CA 1
ATOM 1442 C C . LEU A 1 191 ? 20.496 28.385 32.780 1.00 50.67 191 LEU A C 1
ATOM 1443 O O . LEU A 1 191 ? 20.051 29.078 33.694 1.00 49.63 191 LEU A O 1
ATOM 1448 N N . VAL A 1 192 ? 20.573 27.059 32.848 1.00 48.11 192 VAL A N 1
ATOM 1449 C CA . VAL A 1 192 ? 20.136 26.324 34.023 1.00 48.83 192 VAL A CA 1
ATOM 1450 C C . VAL A 1 192 ? 20.966 26.706 35.245 1.00 56.07 192 VAL A C 1
ATOM 1451 O O . VAL A 1 192 ? 20.414 26.914 36.322 1.00 52.03 192 VAL A O 1
ATOM 1455 N N . TRP A 1 193 ? 22.280 26.833 35.061 1.00 55.21 193 TRP A N 1
ATOM 1456 C CA . TRP A 1 193 ? 23.195 27.211 36.140 1.00 49.00 193 TRP A CA 1
ATOM 1457 C C . TRP A 1 193 ? 22.860 28.582 36.702 1.00 49.51 193 TRP A C 1
ATOM 1458 O O . TRP A 1 193 ? 22.737 28.737 37.911 1.00 48.91 193 TRP A O 1
ATOM 1469 N N . ALA A 1 194 ? 22.714 29.569 35.823 1.00 53.27 194 ALA A N 1
ATOM 1470 C CA . ALA A 1 194 ? 22.315 30.914 36.233 1.00 48.48 194 ALA A CA 1
ATOM 1471 C C . ALA A 1 194 ? 21.051 30.869 37.080 1.00 49.05 194 ALA A C 1
ATOM 1472 O O . ALA A 1 194 ? 21.008 31.416 38.198 1.00 52.07 194 ALA A O 1
ATOM 1474 N N . THR A 1 195 ? 20.025 30.208 36.548 1.00 52.75 195 THR A N 1
ATOM 1475 C CA . THR A 1 195 ? 18.777 30.059 37.289 1.00 57.03 195 THR A CA 1
ATOM 1476 C C . THR A 1 195 ? 19.051 29.421 38.652 1.00 53.03 195 THR A C 1
ATOM 1477 O O . THR A 1 195 ? 18.480 29.827 39.665 1.00 52.59 195 THR A O 1
ATOM 1481 N N . GLY A 1 196 ? 19.973 28.461 38.669 1.00 49.33 196 GLY A N 1
ATOM 1482 C CA . GLY A 1 196 ? 20.366 27.764 39.881 1.00 56.78 196 GLY A CA 1
ATOM 1483 C C . GLY A 1 196 ? 21.019 28.642 40.929 1.00 48.68 196 GLY A C 1
ATOM 1484 O O . GLY A 1 196 ? 20.824 28.430 42.119 1.00 52.07 196 GLY A O 1
ATOM 1485 N N . VAL A 1 197 ? 21.804 29.619 40.485 1.00 48.33 197 VAL A N 1
ATOM 1486 C CA . VAL A 1 197 ? 22.412 30.600 41.378 1.00 53.61 197 VAL A CA 1
ATOM 1487 C C . VAL A 1 197 ? 21.349 31.524 41.956 1.00 52.55 197 VAL A C 1
ATOM 1488 O O . VAL A 1 197 ? 21.320 31.769 43.156 1.00 52.49 197 VAL A O 1
ATOM 1500 N N . GLY A 1 199 ? 18.151 30.928 42.317 1.00 51.15 199 GLY A N 1
ATOM 1501 C CA . GLY A 1 199 ? 17.425 30.076 43.235 1.00 50.57 199 GLY A CA 1
ATOM 1502 C C . GLY A 1 199 ? 18.221 29.878 44.509 1.00 56.71 199 GLY A C 1
ATOM 1503 O O . GLY A 1 199 ? 17.674 29.907 45.613 1.00 56.72 199 GLY A O 1
ATOM 1504 N N . SER A 1 200 ? 19.528 29.696 44.352 1.00 50.09 200 SER A N 1
ATOM 1505 C CA . SER A 1 200 ? 20.423 29.501 45.486 1.00 51.49 200 SER A CA 1
ATOM 1506 C C . SER A 1 200 ? 20.377 30.688 46.429 1.00 52.00 200 SER A C 1
ATOM 1507 O O . SER A 1 200 ? 20.387 30.529 47.649 1.00 53.27 200 SER A O 1
ATOM 1510 N N . ARG A 1 201 ? 20.329 31.881 45.853 1.00 45.66 201 ARG A N 1
ATOM 1511 C CA . ARG A 1 201 ? 20.225 33.087 46.646 1.00 50.99 201 ARG A CA 1
ATOM 1512 C C . ARG A 1 201 ? 18.900 33.120 47.393 1.00 58.78 201 ARG A C 1
ATOM 1513 O O . ARG A 1 201 ? 18.874 33.386 48.600 1.00 49.68 201 ARG A O 1
ATOM 1521 N N . LEU A 1 202 ? 17.805 32.837 46.685 1.00 58.93 202 LEU A N 1
ATOM 1522 C CA . LEU A 1 202 ? 16.482 32.852 47.323 1.00 48.49 202 LEU A CA 1
ATOM 1523 C C . LEU A 1 202 ? 16.380 31.895 48.511 1.00 53.36 202 LEU A C 1
ATOM 1524 O O . LEU A 1 202 ? 16.020 32.303 49.618 1.00 54.81 202 LEU A O 1
ATOM 1529 N N . LEU A 1 203 ? 16.712 30.628 48.268 1.00 53.88 203 LEU A N 1
ATOM 1530 C CA . LEU A 1 203 ? 16.637 29.575 49.284 1.00 59.18 203 LEU A CA 1
ATOM 1531 C C . LEU A 1 203 ? 17.459 29.852 50.535 1.00 53.65 203 LEU A C 1
ATOM 1532 O O . LEU A 1 203 ? 17.137 29.373 51.620 1.00 56.28 203 LEU A O 1
ATOM 1537 N N . LEU A 1 204 ? 18.536 30.606 50.370 1.00 54.42 204 LEU A N 1
ATOM 1538 C CA . LEU A 1 204 ? 19.505 30.793 51.436 1.00 53.60 204 LEU A CA 1
ATOM 1539 C C . LEU A 1 204 ? 19.196 32.033 52.260 1.00 50.80 204 LEU A C 1
ATOM 1540 O O . LEU A 1 204 ? 19.981 32.423 53.120 1.00 53.84 204 LEU A O 1
ATOM 1545 N N . GLY A 1 205 ? 18.062 32.664 51.976 1.00 48.66 205 GLY A N 1
ATOM 1546 C CA . GLY A 1 205 ? 17.653 33.853 52.701 1.00 59.92 205 GLY A CA 1
ATOM 1547 C C . GLY A 1 205 ? 18.564 35.028 52.405 1.00 57.37 205 GLY A C 1
ATOM 1548 O O . GLY A 1 205 ? 18.699 35.955 53.212 1.00 46.86 205 GLY A O 1
ATOM 1557 N N . HIS A 1 207 ? 18.473 36.966 49.344 1.00 47.06 207 HIS A N 1
ATOM 1558 C CA . HIS A 1 207 ? 17.933 38.063 48.572 1.00 52.52 207 HIS A CA 1
ATOM 1559 C C . HIS A 1 207 ? 16.428 38.020 48.478 1.00 50.32 207 HIS A C 1
ATOM 1560 O O . HIS A 1 207 ? 15.814 36.964 48.612 1.00 49.91 207 HIS A O 1
ATOM 1567 N N . TRP A 1 208 ? 15.850 39.195 48.260 1.00 55.08 208 TRP A N 1
ATOM 1568 C CA . TRP A 1 208 ? 14.451 39.329 47.907 1.00 51.01 208 TRP A CA 1
ATOM 1569 C C . TRP A 1 208 ? 14.386 39.131 46.401 1.00 59.01 208 TRP A C 1
ATOM 1570 O O . TRP A 1 208 ? 15.344 39.446 45.696 1.00 61.28 208 TRP A O 1
ATOM 1581 N N . PRO A 1 209 ? 13.266 38.597 45.897 1.00 61.35 209 PRO A N 1
ATOM 1582 C CA . PRO A 1 209 ? 13.115 38.318 44.464 1.00 63.80 209 PRO A CA 1
ATOM 1583 C C . PRO A 1 209 ? 13.271 39.563 43.568 1.00 66.66 209 PRO A C 1
ATOM 1584 O O . PRO A 1 209 ? 13.794 39.462 42.445 1.00 56.88 209 PRO A O 1
ATOM 1588 N N . ARG A 1 210 ? 12.831 40.719 44.061 1.00 61.85 210 ARG A N 1
ATOM 1589 C CA . ARG A 1 210 ? 13.004 41.968 43.325 1.00 61.20 210 ARG A CA 1
ATOM 1590 C C . ARG A 1 210 ? 14.474 42.253 43.044 1.00 57.59 210 ARG A C 1
ATOM 1591 O O . ARG A 1 210 ? 14.821 42.727 41.961 1.00 57.16 210 ARG A O 1
ATOM 1599 N N . ASP A 1 211 ? 15.327 41.960 44.025 1.00 58.53 211 ASP A N 1
ATOM 1600 C CA . ASP A 1 211 ? 16.771 42.158 43.907 1.00 58.20 211 ASP A CA 1
ATOM 1601 C C . ASP A 1 211 ? 17.349 41.320 42.773 1.00 62.67 211 ASP A C 1
ATOM 1602 O O . ASP A 1 211 ? 18.221 41.779 42.022 1.00 51.36 211 ASP A O 1
ATOM 1607 N N . LEU A 1 212 ? 16.857 40.086 42.674 1.00 59.92 212 LEU A N 1
ATOM 1608 C CA . LEU A 1 212 ? 17.238 39.160 41.613 1.00 50.53 212 LEU A CA 1
ATOM 1609 C C . LEU A 1 212 ? 16.810 39.681 40.254 1.00 48.30 212 LEU A C 1
ATOM 1610 O O . LEU A 1 212 ? 17.609 39.732 39.316 1.00 47.11 212 LEU A O 1
ATOM 1615 N N . VAL A 1 213 ? 15.542 40.062 40.159 1.00 50.73 213 VAL A N 1
ATOM 1616 C CA . VAL A 1 213 ? 15.035 40.715 38.960 1.00 52.43 213 VAL A CA 1
ATOM 1617 C C . VAL A 1 213 ? 15.969 41.856 38.521 1.00 55.87 213 VAL A C 1
ATOM 1618 O O . VAL A 1 213 ? 16.407 41.919 37.363 1.00 64.78 213 VAL A O 1
ATOM 1622 N N . VAL A 1 214 ? 16.316 42.724 39.463 1.00 49.54 214 VAL A N 1
ATOM 1623 C CA . VAL A 1 214 ? 17.150 43.878 39.160 1.00 43.72 214 VAL A CA 1
ATOM 1624 C C . VAL A 1 214 ? 18.575 43.525 38.737 1.00 49.84 214 VAL A C 1
ATOM 1625 O O . VAL A 1 214 ? 19.103 44.123 37.805 1.00 56.28 214 VAL A O 1
ATOM 1629 N N . ALA A 1 215 ? 19.201 42.557 39.399 1.00 50.85 215 ALA A N 1
ATOM 1630 C CA . ALA A 1 215 ? 20.543 42.141 38.983 1.00 48.99 215 ALA A CA 1
ATOM 1631 C C . ALA A 1 215 ? 20.510 41.525 37.593 1.00 49.99 215 ALA A C 1
ATOM 1632 O O . ALA A 1 215 ? 21.452 41.664 36.831 1.00 40.76 215 ALA A O 1
ATOM 1634 N N . THR A 1 216 ? 19.417 40.840 37.272 1.00 52.19 216 THR A N 1
ATOM 1635 C CA . THR A 1 216 ? 19.233 40.287 35.936 1.00 53.03 216 THR A CA 1
ATOM 1636 C C . THR A 1 216 ? 19.108 41.394 34.886 1.00 56.53 216 THR A C 1
ATOM 1637 O O . THR A 1 216 ? 19.640 41.276 33.775 1.00 52.02 216 THR A O 1
ATOM 1641 N N . LEU A 1 217 ? 18.403 42.464 35.247 1.00 56.04 217 LEU A N 1
ATOM 1642 C CA . LEU A 1 217 ? 18.278 43.633 34.375 1.00 55.89 217 LEU A CA 1
ATOM 1643 C C . LEU A 1 217 ? 19.613 44.333 34.167 1.00 50.53 217 LEU A C 1
ATOM 1644 O O . LEU A 1 217 ? 19.977 44.677 33.048 1.00 49.57 217 LEU A O 1
ATOM 1649 N N . ILE A 1 218 ? 20.323 44.563 35.263 1.00 49.56 218 ILE A N 1
ATOM 1650 C CA . ILE A 1 218 ? 21.631 45.190 35.215 1.00 54.59 218 ILE A CA 1
ATOM 1651 C C . ILE A 1 218 ? 22.544 44.349 34.353 1.00 57.25 218 ILE A C 1
ATOM 1652 O O . ILE A 1 218 ? 23.202 44.864 33.460 1.00 60.60 218 ILE A O 1
ATOM 1657 N N . SER A 1 219 ? 22.559 43.051 34.632 1.00 57.82 219 SER A N 1
ATOM 1658 C CA . SER A 1 219 ? 23.282 42.064 33.842 1.00 67.75 219 SER A CA 1
ATOM 1659 C C . SER A 1 219 ? 22.970 42.237 32.354 1.00 59.57 219 SER A C 1
ATOM 1660 O O . SER A 1 219 ? 23.875 42.280 31.509 1.00 61.41 219 SER A O 1
ATOM 1663 N N . TRP A 1 220 ? 21.684 42.366 32.051 1.00 51.91 220 TRP A N 1
ATOM 1664 C CA . TRP A 1 220 ? 21.226 42.589 30.690 1.00 57.61 220 TRP A CA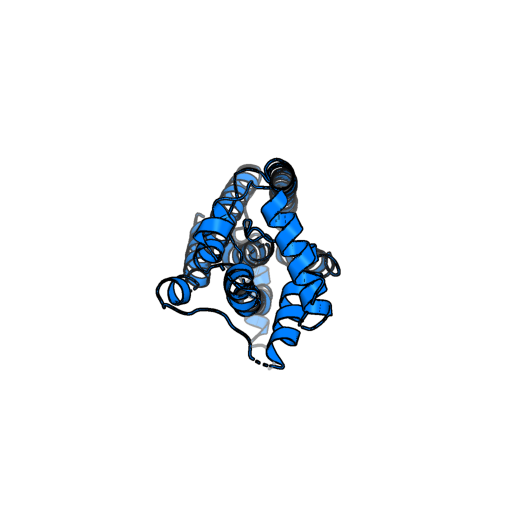 1
ATOM 1665 C C . TRP A 1 220 ? 21.848 43.843 30.091 1.00 58.00 220 TRP A C 1
ATOM 1666 O O . TRP A 1 220 ? 22.452 43.779 29.027 1.00 63.01 220 TRP A O 1
ATOM 1677 N N . ALA A 1 221 ? 21.707 44.974 30.776 1.00 57.76 221 ALA A N 1
ATOM 1678 C CA . ALA A 1 221 ? 22.184 46.253 30.254 1.00 59.85 221 ALA A CA 1
ATOM 1679 C C . ALA A 1 221 ? 23.692 46.238 30.045 1.00 64.78 221 ALA A C 1
ATOM 1680 O O . ALA A 1 221 ? 24.195 46.700 29.019 1.00 65.37 221 ALA A O 1
ATOM 1682 N N . LEU A 1 222 ? 24.401 45.694 31.026 1.00 62.06 222 LEU A N 1
ATOM 1683 C CA . LEU A 1 222 ? 25.848 45.568 30.979 1.00 60.88 222 LEU A CA 1
ATOM 1684 C C . LEU A 1 222 ? 26.288 44.778 29.755 1.00 63.39 222 LEU A C 1
ATOM 1685 O O . LEU A 1 222 ? 27.063 45.269 28.931 1.00 61.20 222 LEU A O 1
ATOM 1690 N N . VAL A 1 223 ? 25.788 43.550 29.649 1.00 65.71 223 VAL A N 1
ATOM 1691 C CA . VAL A 1 223 ? 26.092 42.690 28.508 1.00 63.97 223 VAL A CA 1
ATOM 1692 C C . VAL A 1 223 ? 25.742 43.349 27.168 1.00 63.41 223 VAL A C 1
ATOM 1693 O O . VAL A 1 223 ? 26.516 43.283 26.213 1.00 59.90 223 VAL A O 1
ATOM 1697 N N . ALA A 1 224 ? 24.586 44.000 27.113 1.00 58.91 224 ALA A N 1
ATOM 1698 C CA . ALA A 1 224 ? 24.147 44.695 25.907 1.00 67.25 224 ALA A CA 1
ATOM 1699 C C . ALA A 1 224 ? 25.139 45.777 25.474 1.00 73.20 224 ALA A C 1
ATOM 1700 O O . ALA A 1 224 ? 25.703 45.715 24.372 1.00 73.33 224 ALA A O 1
ATOM 1702 N N . VAL A 1 225 ? 25.344 46.761 26.347 1.00 67.93 225 VAL A N 1
ATOM 1703 C CA . VAL A 1 225 ? 26.281 47.853 26.087 1.00 70.35 225 VAL A CA 1
ATOM 1704 C C . VAL A 1 225 ? 27.654 47.313 25.695 1.00 74.27 225 VAL A C 1
ATOM 1705 O O . VAL A 1 225 ? 28.320 47.852 24.809 1.00 84.34 225 VAL A O 1
ATOM 1709 N N . ALA A 1 226 ? 28.057 46.225 26.342 1.00 72.79 226 ALA A N 1
ATOM 1710 C CA . ALA A 1 226 ? 29.352 45.612 26.075 1.00 69.25 226 ALA A CA 1
ATOM 1711 C C . ALA A 1 226 ? 29.435 45.000 24.679 1.00 78.03 226 ALA A C 1
ATOM 1712 O O . ALA A 1 226 ? 30.453 45.137 23.997 1.00 79.92 226 ALA A O 1
ATOM 1714 N N . THR A 1 227 ? 28.372 44.321 24.255 1.00 80.28 227 THR A N 1
ATOM 1715 C CA . THR A 1 227 ? 28.349 43.728 22.920 1.00 84.81 227 THR A CA 1
ATOM 1716 C C . THR A 1 227 ? 28.345 44.814 21.855 1.00 74.04 227 THR A C 1
ATOM 1717 O O . THR A 1 227 ? 29.150 44.782 20.926 1.00 62.91 227 THR A O 1
ATOM 1721 N N . TRP A 1 228 ? 27.445 45.781 22.003 1.00 72.62 228 TRP A N 1
ATOM 1722 C CA . TRP A 1 228 ? 27.358 46.869 21.041 1.00 80.86 228 TRP A CA 1
ATOM 1723 C C . TRP A 1 228 ? 28.658 47.654 20.924 1.00 76.51 228 TRP A C 1
ATOM 1724 O O . TRP A 1 228 ? 29.077 48.003 19.824 1.00 85.77 228 TRP A O 1
ATOM 1735 N N . LEU A 1 229 ? 29.291 47.941 22.055 1.00 79.61 229 LEU A N 1
ATOM 1736 C CA . LEU A 1 229 ? 30.522 48.726 22.034 1.00 87.16 229 LEU A CA 1
ATOM 1737 C C . LEU A 1 229 ? 31.720 47.937 21.516 1.00 85.47 229 LEU A C 1
ATOM 1738 O O . LEU A 1 229 ? 32.513 48.457 20.732 1.00 95.35 229 LEU A O 1
ATOM 1743 N N . ALA A 1 230 ? 31.860 46.690 21.957 1.00 77.36 230 ALA A N 1
ATOM 1744 C CA . ALA A 1 230 ? 32.947 45.856 21.462 1.00 75.40 230 ALA A CA 1
ATOM 1745 C C . ALA A 1 230 ? 32.803 45.645 19.957 1.00 89.51 230 ALA A C 1
ATOM 1746 O O . ALA A 1 230 ? 33.796 45.583 19.237 1.00 90.75 230 ALA A O 1
ATOM 1748 N N . GLN A 1 231 ? 31.563 45.552 19.485 1.00 90.46 231 GLN A N 1
ATOM 1749 C CA . GLN A 1 231 ? 31.301 45.370 18.059 1.00 87.21 231 GLN A CA 1
ATOM 1750 C C . GLN A 1 231 ? 31.493 46.654 17.265 1.00 97.19 231 GLN A C 1
ATOM 1751 O O . GLN A 1 231 ? 31.846 46.612 16.082 1.00 86.68 231 GLN A O 1
ATOM 1757 N N . ARG A 1 232 ? 31.236 47.786 17.916 1.00 96.85 232 ARG A N 1
ATOM 1758 C CA . ARG A 1 232 ? 31.422 49.090 17.297 1.00 91.28 232 ARG A CA 1
ATOM 1759 C C . ARG A 1 232 ? 32.854 49.196 16.797 1.00 94.95 232 ARG A C 1
ATOM 1760 O O . ARG A 1 232 ? 33.085 49.479 15.623 1.00 102.12 232 ARG A O 1
ATOM 1762 N N . ILE A 1 233 ? 33.809 48.964 17.694 1.00 81.74 233 ILE A N 1
ATOM 1763 C CA . ILE A 1 233 ? 35.222 48.867 17.326 1.00 87.57 233 ILE A CA 1
ATOM 1764 C C . ILE A 1 233 ? 35.935 47.680 17.990 1.00 91.73 233 ILE A C 1
ATOM 1765 O O . ILE A 1 233 ? 36.083 47.649 19.212 1.00 114.92 233 ILE A O 1
ATOM 1770 N N . CYS A 1 234 ? 36.384 46.709 17.202 1.00 79.16 234 CYS A N 1
ATOM 1771 C CA . CYS A 1 234 ? 36.062 46.632 15.790 1.00 97.57 234 CYS A CA 1
ATOM 1772 C C . CYS A 1 234 ? 35.696 45.188 15.435 1.00 103.85 234 CYS A C 1
ATOM 1773 O O . CYS A 1 234 ? 36.317 44.234 15.911 1.00 113.73 234 CYS A O 1
ATOM 1776 N N . GLY A 1 235 ? 34.631 45.054 14.653 1.00 85.72 235 GLY A N 1
ATOM 1777 C CA . GLY A 1 235 ? 34.219 43.815 14.013 1.00 82.13 235 GLY A CA 1
ATOM 1778 C C . GLY A 1 235 ? 33.264 43.072 14.915 1.00 96.78 235 GLY A C 1
ATOM 1779 O O . GLY A 1 235 ? 33.492 42.995 16.117 1.00 114.34 235 GLY A O 1
ATOM 1780 N N . PRO A 1 236 ? 32.182 42.524 14.344 1.00 106.06 236 PRO A N 1
ATOM 1781 C CA . PRO A 1 236 ? 31.234 41.737 15.142 1.00 106.91 236 PRO A CA 1
ATOM 1782 C C . PRO A 1 236 ? 31.341 40.210 14.987 1.00 110.10 236 PRO A C 1
ATOM 1783 O O . PRO A 1 236 ? 32.036 39.756 14.092 1.00 121.87 236 PRO A O 1
ATOM 1787 N N . LEU A 1 237 ? 30.605 39.458 15.809 1.00 101.98 237 LEU A N 1
ATOM 1788 C CA . LEU A 1 237 ? 30.280 38.047 15.579 1.00 93.55 237 LEU A CA 1
ATOM 1789 C C . LEU A 1 237 ? 28.822 37.975 15.959 1.00 108.82 237 LEU A C 1
ATOM 1790 O O . LEU A 1 237 ? 28.557 38.136 17.138 1.00 122.53 237 LEU A O 1
ATOM 1795 N N . THR A 1 238 ? 27.855 37.702 15.075 1.00 111.83 238 THR A N 1
ATOM 1796 C CA . THR A 1 238 ? 27.931 37.376 13.641 1.00 108.51 238 THR A CA 1
ATOM 1797 C C . THR A 1 238 ? 28.557 36.036 13.300 1.00 105.09 238 THR A C 1
ATOM 1798 O O . THR A 1 238 ? 29.368 35.506 14.038 1.00 105.99 238 THR A O 1
ATOM 1802 N N . PRO A 1 239 ? 28.143 35.457 12.175 1.00 116.91 239 PRO A N 1
ATOM 1803 C CA . PRO A 1 239 ? 28.962 34.324 11.772 1.00 112.94 239 PRO A CA 1
ATOM 1804 C C . PRO A 1 239 ? 30.268 34.857 11.227 1.00 113.22 239 PRO A C 1
ATOM 1805 O O . PRO A 1 239 ? 30.273 35.823 10.466 1.00 114.08 239 PRO A O 1
ATOM 1809 N N . PRO A 1 240 ? 31.377 34.235 11.617 1.00 118.81 240 PRO A N 1
ATOM 1810 C CA . PRO A 1 240 ? 32.681 34.680 11.124 1.00 112.38 240 PRO A CA 1
ATOM 1811 C C . PRO A 1 240 ? 32.746 34.657 9.605 1.00 87.70 240 PRO A C 1
ATOM 1812 O O . PRO A 1 240 ? 32.011 33.866 9.007 1.00 113.48 240 PRO A O 1
ATOM 1816 N N . GLU A 1 242 ? 33.117 32.390 7.062 1.00 125.81 242 GLU A N 1
ATOM 1817 C CA . GLU A 1 242 ? 34.082 31.308 6.936 1.00 101.27 242 GLU A CA 1
ATOM 1818 C C . GLU A 1 242 ? 33.767 30.239 7.953 1.00 100.72 242 GLU A C 1
ATOM 1819 O O . GLU A 1 242 ? 33.845 29.043 7.662 1.00 105.75 242 GLU A O 1
ATOM 1825 N N . GLU A 1 243 ? 33.411 30.660 9.157 1.00 105.10 243 GLU A N 1
ATOM 1826 C CA . GLU A 1 243 ? 32.929 29.692 10.119 1.00 107.32 243 GLU A CA 1
ATOM 1827 C C . GLU A 1 243 ? 31.494 29.285 9.825 1.00 98.71 243 GLU A C 1
ATOM 1828 O O . GLU A 1 243 ? 31.031 28.305 10.373 1.00 100.24 243 GLU A O 1
ATOM 1830 N N . ASN A 1 244 ? 30.784 30.015 8.969 1.00 82.00 244 ASN A N 1
ATOM 1831 C CA . ASN A 1 244 ? 29.524 29.475 8.469 1.00 87.47 244 ASN A CA 1
ATOM 1832 C C . ASN A 1 244 ? 29.785 28.125 7.791 1.00 99.25 244 ASN A C 1
ATOM 1833 O O . ASN A 1 244 ? 29.070 27.146 8.028 1.00 84.56 244 ASN A O 1
ATOM 1838 N N . ARG A 1 245 ? 30.837 28.074 6.976 1.00 109.73 245 ARG A N 1
ATOM 1839 C CA . ARG A 1 245 ? 31.196 26.856 6.255 1.00 99.06 245 ARG A CA 1
ATOM 1840 C C . ARG A 1 245 ? 31.761 25.782 7.186 1.00 99.72 245 ARG A C 1
ATOM 1841 O O . ARG A 1 245 ? 31.574 24.589 6.947 1.00 107.05 245 ARG A O 1
ATOM 1843 N N . GLU A 1 246 ? 32.442 26.210 8.247 1.00 99.34 246 GLU A N 1
ATOM 1844 C CA . GLU A 1 246 ? 33.075 25.283 9.187 1.00 95.93 246 GLU A CA 1
ATOM 1845 C C . GLU A 1 246 ? 32.055 24.670 10.147 1.00 101.62 246 GLU A C 1
ATOM 1846 O O . GLU A 1 246 ? 32.141 23.492 10.507 1.00 111.75 246 GLU A O 1
ATOM 1848 N N . ILE A 1 247 ? 31.091 25.489 10.554 1.00 89.86 247 ILE A N 1
ATOM 1849 C CA . ILE A 1 247 ? 29.995 25.076 11.420 1.00 87.54 247 ILE A CA 1
ATOM 1850 C C . ILE A 1 247 ? 29.030 24.213 10.629 1.00 89.71 247 ILE A C 1
ATOM 1851 O O . ILE A 1 247 ? 28.433 23.276 11.167 1.00 86.62 247 ILE A O 1
ATOM 1856 N N . ALA A 1 248 ? 28.886 24.528 9.345 1.00 94.82 248 ALA A N 1
ATOM 1857 C CA . ALA A 1 248 ? 28.122 23.672 8.446 1.00 95.35 248 ALA A CA 1
ATOM 1858 C C . ALA A 1 248 ? 28.852 22.344 8.242 1.00 99.99 248 ALA A C 1
ATOM 1859 O O . ALA A 1 248 ? 28.222 21.297 8.089 1.00 91.67 248 ALA A O 1
ATOM 1861 N N . GLN A 1 249 ? 30.183 22.393 8.249 1.00 107.34 249 GLN A N 1
ATOM 1862 C CA . GLN A 1 249 ? 31.004 21.193 8.092 1.00 105.63 249 GLN A CA 1
ATOM 1863 C C . GLN A 1 249 ? 30.905 20.294 9.320 1.00 109.16 249 GLN A C 1
ATOM 1864 O O . GLN A 1 249 ? 30.986 19.069 9.213 1.00 112.52 249 GLN A O 1
ATOM 1866 N N . ARG A 1 250 ? 30.742 20.915 10.487 1.00 112.40 250 ARG A N 1
ATOM 1867 C CA . ARG A 1 250 ? 30.497 20.181 11.724 1.00 102.08 250 ARG A CA 1
ATOM 1868 C C . ARG A 1 250 ? 29.037 19.720 11.804 1.00 106.88 250 ARG A C 1
ATOM 1869 O O . ARG A 1 250 ? 28.716 18.772 12.518 1.00 109.64 250 ARG A O 1
ATOM 1871 N N . GLU A 1 251 ? 28.161 20.394 11.061 1.00 104.46 251 GLU A N 1
ATOM 1872 C CA . GLU A 1 251 ? 26.738 20.056 11.034 1.00 101.90 251 GLU A CA 1
ATOM 1873 C C . GLU A 1 251 ? 26.450 18.837 10.164 1.00 108.87 251 GLU A C 1
ATOM 1874 O O . GLU A 1 251 ? 25.624 17.998 10.515 1.00 115.14 251 GLU A O 1
ATOM 1876 N N . GLN A 1 252 ? 27.130 18.747 9.025 1.00 117.10 252 GLN A N 1
ATOM 1877 C CA . GLN A 1 252 ? 26.927 17.636 8.098 1.00 123.60 252 GLN A CA 1
ATOM 1878 C C . GLN A 1 252 ? 27.688 16.391 8.549 1.00 125.49 252 GLN A C 1
ATOM 1879 O O . GLN A 1 252 ? 27.521 15.308 7.983 1.00 125.05 252 GLN A O 1
ATOM 1881 N N . GLU A 1 253 ? 28.526 16.556 9.568 1.00 118.97 253 GLU A N 1
ATOM 1882 C CA . GLU A 1 253 ? 29.246 15.436 10.157 1.00 121.65 253 GLU A CA 1
ATOM 1883 C C . GLU A 1 253 ? 28.312 14.664 11.080 1.00 133.17 253 GLU A C 1
ATOM 1884 O O . GLU A 1 253 ? 28.589 13.518 11.447 1.00 132.10 253 GLU A O 1
ATOM 1886 N N . SER A 1 254 ? 27.206 15.308 11.450 1.00 123.79 254 SER A N 1
ATOM 1887 C CA . SER A 1 254 ? 26.181 14.688 12.284 1.00 111.04 254 SER A CA 1
ATOM 1888 C C . SER A 1 254 ? 25.598 13.465 11.580 1.00 113.24 254 SER A C 1
ATOM 1889 O O . SER A 1 254 ? 25.538 12.380 12.160 1.00 114.74 254 SER A O 1
ATOM 1892 N N . LEU A 1 255 ? 25.184 13.634 10.326 1.00 108.22 255 LEU A N 1
ATOM 1893 C CA . LEU A 1 255 ? 24.816 12.482 9.514 1.00 97.73 255 LEU A CA 1
ATOM 1894 C C . LEU A 1 255 ? 25.970 12.175 8.556 1.00 106.58 255 LEU A C 1
ATOM 1895 O O . LEU A 1 255 ? 26.183 12.854 7.549 1.00 94.49 255 LEU A O 1
ATOM 1897 N N . GLU A 1 256 ? 26.708 11.129 8.907 1.00 116.06 256 GLU A N 1
ATOM 1898 C CA . GLU A 1 256 ? 27.975 10.775 8.279 1.00 107.44 256 GLU A CA 1
ATOM 1899 C C . GLU A 1 256 ? 28.097 9.279 8.008 1.00 104.84 256 GLU A C 1
ATOM 1900 O O . GLU A 1 256 ? 28.329 8.835 6.882 1.00 108.78 256 GLU A O 1
ATOM 1902 N N . HIS A 1 257 ? 28.029 8.571 9.135 1.00 104.69 257 HIS A N 1
ATOM 1903 C CA . HIS A 1 257 ? 28.592 7.253 9.379 1.00 102.45 257 HIS A CA 1
ATOM 1904 C C . HIS A 1 257 ? 28.852 6.434 8.139 1.00 103.09 257 HIS A C 1
ATOM 1905 O O . HIS A 1 257 ? 29.966 5.968 7.898 1.00 111.42 257 HIS A O 1
ATOM 1912 N N . HIS A 1 258 ? 27.801 6.250 7.361 1.00 108.98 258 HIS A N 1
ATOM 1913 C CA . HIS A 1 258 ? 27.830 5.305 6.245 1.00 104.35 258 HIS A CA 1
ATOM 1914 C C . HIS A 1 258 ? 29.256 4.979 5.796 1.00 114.68 258 HIS A C 1
ATOM 1915 O O . HIS A 1 258 ? 29.854 3.994 6.235 1.00 119.77 258 HIS A O 1
#